Protein AF-P25607-F1 (afdb_monomer)

pLDDT: mean 86.04, std 13.0, range [47.88, 98.25]

GO terms:
  GO:0016020 membrane (C, IDA)
  GO:0000324 fungal-type vacuole (C, HDA)

Sequence (182 aa):
MILLHAIYTLWVIILLPLLNAEKFVPKVTEAPIETSFNLVSFDDSNTSIRLDGWGVVWISFDAGENWETVKEIEERIFRFTVDPFHGQERGFAFICESPKFYITDDRGESWRALTIPSSEEYLDGDCFITTHPRNKELLIANCYSYMIDADVLYDPSEIYLSNDGNPFLKLNLPWKRKKTTI

Secondary structure (DSSP, 8-state):
-HHHHHHHHHHHHHHHHHHH-PPP---------SS--EEEE-TTSS-EEEE-TT--EEEESSTTSS-EE-SS--SPEEEEEE-SSSTTT-EEEEESSTTEEEEESSTTSS-EEEE----S--SSEEEEEEE-SS-TT-EEEEEEE-EEETTEEE---EEEEESSSSSPEE---S-PPPP---

Mean predicted aligned error: 9.64 Å

Organism: Saccharomyces cerevisiae (strain ATCC 204508 / S288c) (NCBI:txid559292)

Solvent-accessible surface area (backbone atoms only — not comparable to full-atom values): 10887 Å² total; per-residue (Å²): 112,69,68,60,52,54,50,53,54,50,52,50,63,64,46,52,54,66,76,68,53,72,78,91,71,84,89,82,82,87,76,93,75,96,56,67,63,51,76,51,60,35,50,100,54,40,29,31,41,37,35,42,69,79,15,51,51,30,39,14,76,59,67,66,74,52,76,45,71,52,78,75,60,84,66,51,38,77,46,76,47,63,32,94,67,47,25,61,26,26,34,40,40,32,35,70,74,41,55,42,33,33,41,21,77,56,60,65,79,51,63,46,81,42,58,51,87,71,86,89,73,69,89,54,35,55,69,47,79,45,72,41,78,87,43,74,47,35,38,38,38,43,31,40,30,67,43,90,48,100,93,46,83,43,70,62,72,48,43,27,42,20,71,68,61,72,66,51,44,76,61,86,70,93,71,80,78,78,86,76,83,130

Structure (mmCIF, N/CA/C/O backbone):
data_AF-P25607-F1
#
_entry.id   AF-P25607-F1
#
loop_
_atom_site.group_PDB
_atom_site.id
_atom_site.type_symbol
_atom_site.label_atom_id
_atom_site.label_alt_id
_atom_site.label_comp_id
_atom_site.label_asym_id
_atom_site.label_entity_id
_atom_site.label_seq_id
_atom_site.pdbx_PDB_ins_code
_atom_site.Cartn_x
_atom_site.Cartn_y
_atom_site.Cartn_z
_atom_site.occupancy
_atom_site.B_iso_or_equiv
_atom_site.auth_seq_id
_atom_site.auth_comp_id
_atom_site.auth_asym_id
_atom_site.auth_atom_id
_atom_site.pdbx_PDB_model_num
ATOM 1 N N . MET A 1 1 ? -20.223 -1.564 57.277 1.00 74.19 1 MET A N 1
ATOM 2 C CA . MET A 1 1 ? -21.187 -2.429 56.553 1.00 74.19 1 MET A CA 1
ATOM 3 C C . MET A 1 1 ? -21.617 -1.832 55.214 1.00 74.19 1 MET A C 1
ATOM 5 O O . MET A 1 1 ? -21.514 -2.545 54.229 1.00 74.19 1 MET A O 1
ATOM 9 N N . ILE A 1 2 ? -22.020 -0.556 55.136 1.00 86.69 2 ILE A N 1
ATOM 10 C CA . ILE A 1 2 ? -22.472 0.095 53.882 1.00 86.69 2 ILE A CA 1
ATOM 11 C C . ILE A 1 2 ? -21.426 0.009 52.751 1.00 86.69 2 ILE A C 1
ATOM 13 O O . ILE A 1 2 ? -21.761 -0.396 51.644 1.00 86.69 2 ILE A O 1
ATOM 17 N N . LEU A 1 3 ? -20.148 0.287 53.044 1.00 86.50 3 LEU A N 1
ATOM 18 C CA . LEU A 1 3 ? -19.065 0.236 52.048 1.00 86.50 3 LEU A CA 1
ATOM 19 C C . LEU A 1 3 ? -18.883 -1.158 51.419 1.00 86.50 3 LEU A C 1
ATOM 21 O O . LEU A 1 3 ? -18.701 -1.271 50.214 1.00 86.50 3 LEU A O 1
ATOM 25 N N . LEU A 1 4 ? -18.977 -2.221 52.223 1.00 89.69 4 LEU A N 1
ATOM 26 C CA . LEU A 1 4 ? -18.841 -3.596 51.738 1.00 89.69 4 LEU A CA 1
ATOM 27 C C . LEU A 1 4 ? -19.995 -3.966 50.791 1.00 89.69 4 LEU A C 1
ATOM 29 O O . LEU A 1 4 ? -19.753 -4.553 49.743 1.00 89.69 4 LEU A O 1
ATOM 33 N N . HIS A 1 5 ? -21.229 -3.561 51.118 1.00 86.69 5 HIS A N 1
ATOM 34 C CA . HIS A 1 5 ? -22.388 -3.776 50.244 1.00 86.69 5 HIS A CA 1
ATOM 35 C C . HIS A 1 5 ? -22.234 -3.026 48.917 1.00 86.69 5 HIS A C 1
ATOM 37 O O . HIS A 1 5 ? -22.475 -3.617 47.872 1.00 86.69 5 HIS A O 1
ATOM 43 N N . ALA A 1 6 ? -21.761 -1.774 48.951 1.00 91.50 6 ALA A N 1
ATOM 44 C CA . ALA A 1 6 ? -21.511 -0.985 47.744 1.00 91.50 6 ALA A CA 1
ATOM 45 C C . ALA A 1 6 ? -20.469 -1.645 46.816 1.00 91.50 6 ALA A C 1
ATOM 47 O O . ALA A 1 6 ? -20.652 -1.689 45.599 1.00 91.50 6 ALA A O 1
ATOM 48 N N . ILE A 1 7 ? -19.403 -2.217 47.389 1.00 93.38 7 ILE A N 1
ATOM 49 C CA . ILE A 1 7 ? -18.379 -2.957 46.636 1.00 93.38 7 ILE A CA 1
ATOM 50 C C . ILE A 1 7 ? -18.972 -4.224 46.005 1.00 93.38 7 ILE A C 1
ATOM 52 O O . ILE A 1 7 ? -18.751 -4.466 44.821 1.00 93.38 7 ILE A O 1
ATOM 56 N N . TYR A 1 8 ? -19.761 -5.010 46.745 1.00 90.56 8 TYR A N 1
ATOM 57 C CA . TYR A 1 8 ? -20.420 -6.198 46.186 1.00 90.56 8 TYR A CA 1
ATOM 58 C C . TYR A 1 8 ? -21.396 -5.851 45.062 1.00 90.56 8 TYR A C 1
ATOM 60 O O . TYR A 1 8 ? -21.391 -6.517 44.029 1.00 90.56 8 TYR A O 1
ATOM 68 N N . THR A 1 9 ? -22.197 -4.795 45.222 1.00 90.31 9 THR A N 1
ATOM 69 C CA . THR A 1 9 ? -23.103 -4.347 44.157 1.00 90.31 9 THR A CA 1
ATOM 70 C C . THR A 1 9 ? -22.335 -3.911 42.914 1.00 90.31 9 THR A C 1
ATOM 72 O O . THR A 1 9 ? -22.741 -4.249 41.807 1.00 90.31 9 THR A O 1
ATOM 75 N N . LEU A 1 10 ? -21.191 -3.237 43.080 1.00 92.50 10 LEU A N 1
ATOM 76 C CA . LEU A 1 10 ? -20.334 -2.839 41.964 1.00 92.50 10 LEU A CA 1
ATOM 77 C C . LEU A 1 10 ? -19.744 -4.061 41.241 1.00 92.50 10 LEU A C 1
ATOM 79 O O . LEU A 1 10 ? -19.787 -4.122 40.016 1.00 92.50 10 LEU A O 1
ATOM 83 N N . TRP A 1 11 ? -19.259 -5.063 41.983 1.00 89.88 11 TRP A N 1
ATOM 84 C CA . TRP A 1 11 ? -18.758 -6.316 41.407 1.00 89.88 11 TRP A CA 1
ATOM 85 C C . TRP A 1 11 ? -19.824 -7.069 40.612 1.00 89.88 11 TRP A C 1
ATOM 87 O O . TRP A 1 11 ? -19.542 -7.547 39.516 1.00 89.88 11 TRP A O 1
ATOM 97 N N . VAL A 1 12 ? -21.052 -7.147 41.130 1.00 89.31 12 VAL A N 1
ATOM 98 C CA . VAL A 1 12 ? -22.172 -7.781 40.421 1.00 89.31 12 VAL A CA 1
ATOM 99 C C . VAL A 1 12 ? -22.491 -7.027 39.128 1.00 89.31 12 VAL A C 1
ATOM 101 O O . VAL A 1 12 ? -22.651 -7.664 38.092 1.00 89.31 12 VAL A O 1
ATOM 104 N N . ILE A 1 13 ? -22.505 -5.689 39.153 1.00 91.50 13 ILE A N 1
ATOM 105 C CA . ILE A 1 13 ? -22.727 -4.859 37.956 1.00 91.50 13 ILE A CA 1
ATOM 106 C C . ILE A 1 13 ? -21.624 -5.067 36.907 1.00 91.50 13 ILE A C 1
ATOM 108 O O . ILE A 1 13 ? -21.931 -5.092 35.722 1.00 91.50 13 ILE A O 1
ATOM 112 N N . ILE A 1 14 ? -20.365 -5.261 37.314 1.00 89.06 14 ILE A N 1
ATOM 113 C CA . ILE A 1 14 ? -19.249 -5.525 36.385 1.00 89.06 14 ILE A CA 1
ATOM 114 C C . ILE A 1 14 ? -19.306 -6.951 35.807 1.00 89.06 14 ILE A C 1
ATOM 116 O O . ILE A 1 14 ? -18.947 -7.160 34.650 1.00 89.06 14 ILE A O 1
ATOM 120 N N . LEU A 1 15 ? -19.768 -7.939 36.581 1.00 86.94 15 LEU A N 1
ATOM 121 C CA . LEU A 1 15 ? -19.830 -9.345 36.153 1.00 86.94 15 LEU A CA 1
ATOM 122 C C . LEU A 1 15 ? -21.096 -9.693 35.352 1.00 86.94 15 LEU A C 1
ATOM 124 O O . LEU A 1 15 ? -21.068 -10.610 34.534 1.00 86.94 15 LEU A O 1
ATOM 128 N N . LEU A 1 16 ? -22.200 -8.971 35.553 1.00 86.31 16 LEU A N 1
ATOM 129 C CA . LEU A 1 16 ? -23.459 -9.165 34.819 1.00 86.31 16 LEU A CA 1
ATOM 130 C C . LEU A 1 16 ? -23.298 -9.089 33.283 1.00 86.31 16 LEU A C 1
ATOM 132 O O . LEU A 1 16 ? -23.843 -9.962 32.603 1.00 86.31 16 LEU A O 1
ATOM 136 N N . PRO A 1 17 ? -22.551 -8.122 32.711 1.00 83.25 17 PRO A N 1
ATOM 137 C CA . PRO A 1 17 ? -22.239 -8.100 31.285 1.00 83.25 17 PRO A CA 1
ATOM 138 C C . PRO A 1 17 ? -21.454 -9.330 30.837 1.00 83.25 17 PRO A C 1
ATOM 140 O O . PRO A 1 17 ? -21.746 -9.869 29.781 1.00 83.25 17 PRO A O 1
ATOM 143 N N . LEU A 1 18 ? -20.502 -9.813 31.643 1.00 81.44 18 LEU A N 1
ATOM 144 C CA . LEU A 1 18 ? -19.677 -10.979 31.298 1.00 81.44 18 LEU A CA 1
ATOM 145 C C . LEU A 1 18 ? -20.493 -12.278 31.245 1.00 81.44 18 LEU A C 1
ATOM 147 O O . LEU A 1 18 ? -20.181 -13.156 30.450 1.00 81.44 18 LEU A O 1
ATOM 151 N N . LEU A 1 19 ? -21.552 -12.387 32.053 1.00 81.19 19 LEU A N 1
ATOM 152 C CA . LEU A 1 19 ? -22.500 -13.508 32.008 1.00 81.19 19 LEU A CA 1
ATOM 153 C C . LEU A 1 19 ? -23.393 -13.492 30.759 1.00 81.19 19 LEU A C 1
ATOM 155 O O . LEU A 1 19 ? -23.812 -14.554 30.310 1.00 81.19 19 LEU A O 1
ATOM 159 N N . ASN A 1 20 ? -23.692 -12.305 30.222 1.00 83.38 20 ASN A N 1
ATOM 160 C CA . ASN A 1 20 ? -24.545 -12.129 29.041 1.00 83.38 20 ASN A CA 1
ATOM 161 C C . ASN A 1 20 ? -23.749 -11.843 27.760 1.00 83.38 20 ASN A C 1
ATOM 163 O O . ASN A 1 20 ? -24.349 -11.633 26.708 1.00 83.38 20 ASN A O 1
ATOM 167 N N . ALA A 1 21 ? -22.419 -11.796 27.835 1.00 82.75 21 ALA A N 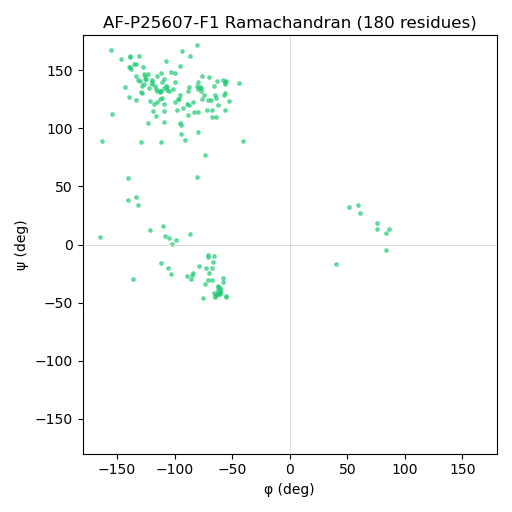1
ATOM 168 C CA . ALA A 1 21 ? -21.583 -11.583 26.671 1.00 82.75 21 ALA A CA 1
ATOM 169 C C . ALA A 1 21 ? -21.702 -12.811 25.769 1.00 82.75 21 ALA A C 1
ATOM 171 O O . ALA A 1 21 ? -21.314 -13.919 26.149 1.00 82.75 21 ALA A O 1
ATOM 172 N N . GLU A 1 22 ? -22.243 -12.617 24.569 1.00 84.81 22 GLU A N 1
ATOM 173 C CA . GLU A 1 22 ? -22.164 -13.646 23.546 1.00 84.81 22 GLU A CA 1
ATOM 174 C C . GLU A 1 22 ? -20.693 -13.965 23.277 1.00 84.81 22 GLU A C 1
ATOM 176 O O . GLU A 1 22 ? -19.820 -13.089 23.273 1.00 84.81 22 GLU A O 1
ATOM 181 N N . LYS A 1 23 ? -20.404 -15.250 23.064 1.00 88.12 23 LYS A N 1
ATOM 182 C CA . LYS A 1 23 ? -19.075 -15.666 22.631 1.00 88.12 23 LYS A CA 1
ATOM 183 C C . LYS A 1 23 ? -18.765 -14.925 21.333 1.00 88.12 23 LYS A C 1
ATOM 185 O O . LYS A 1 23 ? -19.553 -14.996 20.397 1.00 88.12 23 LYS A O 1
ATOM 190 N N . PHE A 1 24 ? -17.612 -14.265 21.262 1.00 87.94 24 PHE A N 1
ATOM 191 C CA . PHE A 1 24 ? -17.161 -13.654 20.018 1.00 87.94 24 PHE A CA 1
ATOM 192 C C . PHE A 1 24 ? -17.091 -14.721 18.915 1.00 87.94 24 PHE A C 1
ATOM 194 O O . PHE A 1 24 ? -16.322 -15.683 19.015 1.00 87.94 24 PHE A O 1
ATOM 201 N N . VAL A 1 25 ? -17.921 -14.556 17.885 1.00 89.88 25 VAL A N 1
ATOM 202 C CA . VAL A 1 25 ? -17.893 -15.342 16.651 1.00 89.88 25 VAL A CA 1
ATOM 203 C C . VAL A 1 25 ? -17.616 -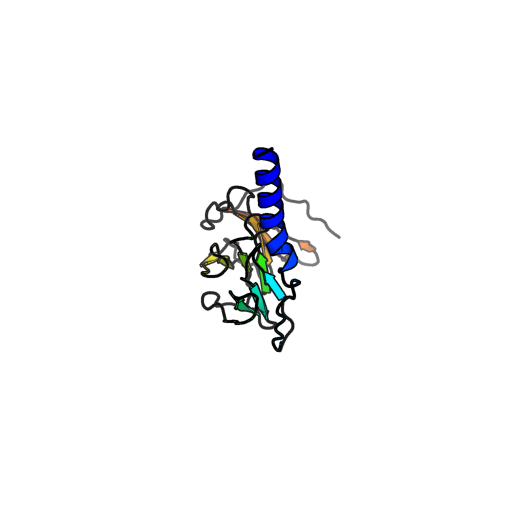14.357 15.518 1.00 89.88 25 VAL A C 1
ATOM 205 O O . VAL A 1 25 ? -18.438 -13.468 15.291 1.00 89.88 25 VAL A O 1
ATOM 208 N N . PRO A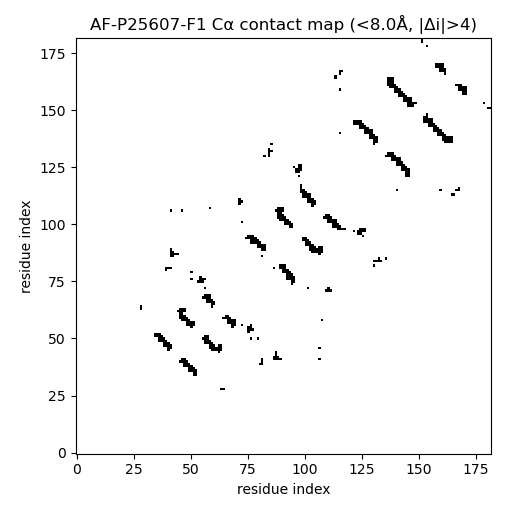 1 26 ? -16.469 -14.456 14.825 1.00 88.19 26 PRO A N 1
ATOM 209 C CA . PRO A 1 26 ? -16.172 -13.545 13.731 1.00 88.19 26 PRO A CA 1
ATOM 210 C C . PRO A 1 26 ? -17.155 -13.775 12.578 1.00 88.19 26 PRO A C 1
ATOM 212 O O . PRO A 1 26 ? -17.427 -14.918 12.202 1.00 88.19 26 PRO A O 1
ATOM 215 N N . LYS A 1 27 ? -17.669 -12.687 11.993 1.00 88.19 27 LYS A N 1
ATOM 216 C CA . LYS A 1 27 ? -18.349 -12.748 10.695 1.00 88.19 27 LYS A CA 1
ATOM 217 C C . LYS A 1 27 ? -17.290 -13.082 9.646 1.00 88.19 27 LYS A C 1
ATOM 219 O O . LYS A 1 27 ? -16.286 -12.385 9.549 1.00 88.19 27 LYS A O 1
ATOM 224 N N . VAL A 1 28 ? -17.514 -14.149 8.889 1.00 88.62 28 VAL A N 1
ATOM 225 C CA . VAL A 1 28 ? -16.646 -14.547 7.778 1.00 88.62 28 VAL A CA 1
ATOM 226 C C . VAL A 1 28 ? -17.415 -14.319 6.489 1.00 88.62 28 VAL A C 1
ATOM 228 O O . VAL A 1 28 ? -18.533 -14.813 6.341 1.00 88.62 28 VAL A O 1
ATOM 231 N N . THR A 1 29 ? -16.809 -13.572 5.575 1.00 84.25 29 THR A N 1
ATOM 232 C CA . THR A 1 29 ? -17.319 -13.362 4.223 1.00 84.25 29 THR A CA 1
ATOM 233 C C . THR A 1 29 ? -16.316 -13.962 3.251 1.00 84.25 29 THR A C 1
ATOM 235 O O . THR A 1 29 ? -15.112 -13.744 3.380 1.00 84.25 29 THR A O 1
ATOM 238 N N . GLU A 1 30 ? -16.809 -14.724 2.281 1.00 82.19 30 GLU A N 1
ATOM 239 C CA . GLU A 1 30 ? -16.001 -15.258 1.190 1.00 82.19 30 GLU A CA 1
ATOM 240 C C . GLU A 1 30 ? -16.300 -14.459 -0.076 1.00 82.19 30 GLU A C 1
ATOM 242 O O . GLU A 1 30 ? -17.462 -14.242 -0.423 1.00 82.19 30 GLU A O 1
ATOM 247 N N . ALA A 1 31 ? -15.252 -14.027 -0.771 1.00 75.88 31 ALA A N 1
ATOM 248 C CA . ALA A 1 31 ? -15.362 -13.351 -2.055 1.00 75.88 31 ALA A CA 1
ATOM 249 C C . ALA A 1 31 ? -14.625 -14.169 -3.125 1.00 75.88 31 ALA A C 1
ATOM 251 O O . ALA A 1 31 ? -13.527 -14.669 -2.857 1.00 75.88 31 ALA A O 1
ATOM 252 N N . PRO A 1 32 ? -15.193 -14.320 -4.334 1.00 75.31 32 PRO A N 1
ATOM 253 C CA . PRO A 1 32 ? -14.510 -15.000 -5.421 1.00 75.31 32 PRO A CA 1
ATOM 254 C C . PRO A 1 32 ? -13.245 -14.232 -5.818 1.00 75.31 32 PRO A C 1
ATOM 256 O O . PRO A 1 32 ? -13.219 -13.001 -5.869 1.00 75.31 32 PRO A O 1
ATOM 259 N N . ILE A 1 33 ? -12.192 -14.987 -6.111 1.00 73.62 33 ILE A N 1
ATOM 260 C CA . ILE A 1 33 ? -10.882 -14.482 -6.511 1.00 73.62 33 ILE A CA 1
ATOM 261 C C . ILE A 1 33 ? -10.567 -15.068 -7.888 1.00 73.62 33 ILE A C 1
ATOM 263 O O . ILE A 1 33 ? -10.563 -16.285 -8.055 1.00 73.62 33 ILE A O 1
ATOM 267 N N . GLU A 1 34 ? -10.302 -14.208 -8.870 1.00 79.44 34 GLU A N 1
ATOM 268 C CA . GLU A 1 34 ? -9.996 -14.636 -10.245 1.00 79.44 34 GLU A CA 1
ATOM 269 C C . GLU A 1 34 ? -8.500 -14.879 -10.480 1.00 79.44 34 GLU A C 1
ATOM 271 O O . GLU A 1 34 ? -8.118 -15.669 -11.341 1.00 79.44 34 GLU A O 1
ATOM 276 N N . THR A 1 35 ? -7.640 -14.199 -9.721 1.00 84.50 35 THR A N 1
ATOM 277 C CA . THR A 1 35 ? -6.180 -14.220 -9.884 1.00 84.50 35 THR A CA 1
ATOM 278 C C . THR A 1 35 ? -5.487 -14.279 -8.527 1.00 84.50 35 THR A C 1
ATOM 280 O O . THR A 1 35 ? -6.090 -13.977 -7.501 1.00 84.50 35 THR A O 1
ATOM 283 N N . SER A 1 36 ? -4.207 -14.661 -8.490 1.00 82.25 36 SER A N 1
ATOM 284 C CA . SER A 1 36 ? -3.402 -14.482 -7.277 1.00 82.25 36 SER A CA 1
ATOM 285 C C . SER A 1 36 ? -3.433 -13.019 -6.844 1.00 82.25 36 SER A C 1
ATOM 287 O O . SER A 1 36 ? -3.335 -12.134 -7.690 1.00 82.25 36 SER A O 1
ATOM 289 N N . PHE A 1 37 ? -3.513 -12.770 -5.544 1.00 86.12 37 PHE A N 1
ATOM 290 C CA . PHE A 1 37 ? -3.551 -11.419 -5.006 1.00 86.12 37 PHE A CA 1
ATOM 291 C C . PHE A 1 37 ? -2.628 -11.290 -3.801 1.00 86.12 37 PHE A C 1
ATOM 293 O O . PHE A 1 37 ? -2.342 -12.266 -3.104 1.00 86.12 37 PHE A O 1
ATOM 300 N N . ASN A 1 38 ? -2.183 -10.065 -3.553 1.00 92.50 38 ASN A N 1
ATOM 301 C CA . ASN A 1 38 ? -1.615 -9.668 -2.275 1.00 92.50 38 ASN A CA 1
ATOM 302 C C . ASN A 1 38 ? -2.698 -8.937 -1.473 1.00 92.50 38 ASN A C 1
ATOM 304 O O . ASN A 1 38 ? -3.479 -8.179 -2.046 1.00 92.50 38 ASN A O 1
ATOM 308 N N . LEU A 1 39 ? -2.767 -9.189 -0.169 1.00 93.69 39 LEU A N 1
ATOM 309 C CA . LEU A 1 39 ? -3.705 -8.542 0.741 1.00 93.69 39 LEU A CA 1
ATOM 310 C C . LEU A 1 39 ? -2.929 -8.003 1.932 1.00 93.69 39 LEU A C 1
ATOM 312 O O . LEU A 1 39 ? -2.168 -8.743 2.558 1.00 93.69 39 LEU A O 1
ATOM 316 N N . VAL A 1 40 ? -3.182 -6.748 2.275 1.00 95.50 40 VAL A N 1
ATOM 317 C CA . VAL A 1 40 ? -2.705 -6.149 3.519 1.00 95.50 40 VAL A CA 1
ATOM 318 C C . VAL A 1 40 ? -3.794 -5.286 4.142 1.00 95.50 40 VAL A C 1
ATOM 320 O O . VAL A 1 40 ? -4.726 -4.859 3.459 1.00 95.50 40 VAL A O 1
ATOM 323 N N . SER A 1 41 ? -3.648 -4.996 5.428 1.00 96.44 41 SER A N 1
ATOM 324 C CA . SER A 1 41 ? -4.536 -4.100 6.165 1.00 96.44 41 SER A CA 1
ATOM 325 C C . SER A 1 41 ? -3.725 -3.014 6.849 1.00 96.44 41 SER A C 1
ATOM 327 O O . SER A 1 41 ? -2.603 -3.278 7.281 1.00 96.44 41 SER A O 1
ATOM 329 N N . PHE A 1 42 ? -4.303 -1.820 6.965 1.00 98.25 42 PHE A N 1
ATOM 330 C CA . PHE A 1 42 ? -3.770 -0.801 7.865 1.00 98.25 42 PHE A CA 1
ATOM 331 C C . PHE A 1 42 ? -4.010 -1.225 9.314 1.00 98.25 42 PHE A C 1
ATOM 333 O O . PHE A 1 42 ? -5.048 -1.825 9.628 1.00 98.25 42 PHE A O 1
ATOM 340 N N . ASP A 1 43 ? -3.061 -0.898 10.184 1.00 97.62 43 ASP A N 1
ATOM 341 C CA . ASP A 1 43 ? -3.078 -1.287 11.591 1.00 97.62 43 ASP A CA 1
ATOM 342 C C . ASP A 1 43 ? -4.367 -0.815 12.279 1.00 97.62 43 ASP A C 1
ATOM 344 O O . ASP A 1 43 ? -4.828 0.308 12.068 1.00 97.62 43 ASP A O 1
ATOM 348 N N . ASP A 1 44 ? -4.944 -1.684 13.114 1.00 96.00 44 ASP A N 1
ATOM 349 C CA . ASP A 1 44 ? -6.135 -1.404 13.927 1.00 96.00 44 ASP A CA 1
ATOM 350 C C . ASP A 1 44 ? -7.334 -0.830 13.142 1.00 96.00 44 ASP A C 1
ATOM 352 O O . ASP A 1 44 ? -8.128 -0.045 13.669 1.00 96.00 44 ASP A O 1
ATOM 356 N N . SER A 1 45 ? -7.489 -1.221 11.873 1.00 96.56 45 SER A N 1
ATOM 357 C CA . SER A 1 45 ? -8.538 -0.704 10.994 1.00 96.56 45 SER A CA 1
ATOM 358 C C . SER A 1 45 ? -9.313 -1.806 10.268 1.00 96.56 45 SER A C 1
ATOM 360 O O . SER A 1 45 ? -8.857 -2.939 10.124 1.00 96.56 45 SER A O 1
ATOM 362 N N . ASN A 1 46 ? -10.487 -1.434 9.754 1.00 96.00 46 ASN A N 1
ATOM 363 C CA . ASN A 1 46 ? -11.239 -2.240 8.792 1.00 96.00 46 ASN A CA 1
ATOM 364 C C . ASN A 1 46 ? -10.798 -1.965 7.346 1.00 96.00 46 ASN A C 1
ATOM 366 O O . ASN A 1 46 ? -11.465 -2.415 6.415 1.00 96.00 46 ASN A O 1
ATOM 370 N N . THR A 1 47 ? -9.715 -1.209 7.149 1.00 97.88 47 THR A N 1
ATOM 371 C CA . THR A 1 47 ? -9.257 -0.829 5.821 1.00 97.88 47 THR A CA 1
ATOM 372 C C . THR A 1 47 ? -8.228 -1.822 5.305 1.00 97.88 47 THR A C 1
ATOM 374 O O . THR A 1 47 ? -7.139 -1.968 5.869 1.00 97.88 47 THR A O 1
ATOM 377 N N . SER A 1 48 ? -8.565 -2.487 4.205 1.00 95.94 48 SER A N 1
ATOM 378 C CA . SER A 1 48 ? -7.712 -3.474 3.550 1.00 95.94 48 SER A CA 1
ATOM 379 C C . SER A 1 48 ? -7.499 -3.123 2.090 1.00 95.94 48 SER A C 1
ATOM 381 O O . SER A 1 48 ? -8.414 -2.684 1.396 1.00 95.94 48 SER A O 1
ATOM 383 N N . ILE A 1 49 ? -6.284 -3.368 1.614 1.00 96.69 49 ILE A N 1
ATOM 384 C CA . ILE A 1 49 ? -5.899 -3.200 0.219 1.00 96.69 49 ILE A CA 1
ATOM 385 C C . ILE A 1 49 ? -5.606 -4.569 -0.374 1.00 96.69 49 ILE A C 1
ATOM 387 O O . ILE A 1 49 ? -4.847 -5.361 0.188 1.00 96.69 49 ILE A O 1
ATOM 391 N N . ARG A 1 50 ? -6.191 -4.821 -1.542 1.00 94.38 50 ARG A N 1
ATOM 392 C CA . ARG A 1 50 ? -5.967 -6.007 -2.356 1.00 94.38 50 ARG A CA 1
ATOM 393 C C . ARG A 1 50 ? -5.324 -5.597 -3.674 1.00 94.38 50 ARG A C 1
ATOM 395 O O . ARG A 1 50 ? -5.906 -4.832 -4.437 1.00 94.38 50 ARG A O 1
ATOM 402 N N . LEU A 1 51 ? -4.159 -6.160 -3.962 1.00 94.50 51 LEU A N 1
ATOM 403 C CA . LEU A 1 51 ? -3.501 -6.055 -5.260 1.00 94.50 51 LEU A CA 1
ATOM 404 C C . LEU A 1 51 ? -3.800 -7.316 -6.067 1.00 94.50 51 LEU A C 1
ATOM 406 O O . LEU A 1 51 ? -3.399 -8.399 -5.644 1.00 94.50 51 LEU A O 1
ATOM 410 N N . ASP A 1 52 ? -4.511 -7.196 -7.187 1.00 92.69 52 ASP A N 1
ATOM 411 C CA . ASP A 1 52 ? -4.811 -8.353 -8.040 1.00 92.69 52 ASP A CA 1
ATOM 412 C C . ASP A 1 52 ? -3.644 -8.735 -8.969 1.00 92.69 52 ASP A C 1
ATOM 414 O O . ASP A 1 52 ? -2.645 -8.022 -9.081 1.00 92.69 52 ASP A O 1
ATOM 418 N N . GLY A 1 53 ? -3.762 -9.876 -9.655 1.00 91.56 53 GLY A N 1
ATOM 419 C CA . GLY A 1 53 ? -2.714 -10.389 -10.543 1.00 91.56 53 GLY A CA 1
ATOM 420 C C . GLY A 1 53 ? -2.434 -9.522 -11.775 1.00 91.56 53 GLY A C 1
ATOM 421 O O . GLY A 1 53 ? -1.443 -9.756 -12.462 1.00 91.56 53 GLY A O 1
ATOM 422 N N . TRP A 1 54 ? -3.272 -8.520 -12.054 1.00 92.31 54 TRP A N 1
ATOM 423 C CA . TRP A 1 54 ? -3.065 -7.532 -13.113 1.00 92.31 54 TRP A CA 1
ATOM 424 C C . TRP A 1 54 ? -2.489 -6.216 -12.582 1.00 92.31 54 TRP A C 1
ATOM 426 O O . TRP A 1 54 ? -2.365 -5.256 -13.345 1.00 92.31 54 TRP A O 1
ATOM 436 N N . GLY A 1 55 ? -2.178 -6.135 -11.288 1.00 93.75 55 GLY A N 1
ATOM 437 C CA . GLY A 1 55 ? -1.652 -4.942 -10.640 1.00 93.75 55 GLY A CA 1
ATOM 438 C C . GLY A 1 55 ? -2.696 -3.853 -10.376 1.00 93.75 55 GLY A C 1
ATOM 439 O O . GLY A 1 55 ? -2.312 -2.698 -10.198 1.00 93.75 55 GLY A O 1
ATOM 440 N N . VAL A 1 56 ? -3.999 -4.172 -10.389 1.00 94.69 56 VAL A N 1
ATOM 441 C CA . VAL A 1 56 ? -5.048 -3.223 -9.969 1.00 94.69 56 VAL A CA 1
ATOM 442 C C . VAL A 1 56 ? -5.121 -3.194 -8.450 1.00 94.69 56 VAL A C 1
ATOM 444 O O . VAL A 1 56 ? -5.175 -4.241 -7.797 1.00 94.69 56 VAL A O 1
ATOM 447 N N . VAL A 1 57 ? -5.181 -1.984 -7.897 1.00 96.06 57 VAL A N 1
ATOM 448 C CA . VAL A 1 57 ? -5.391 -1.760 -6.469 1.00 96.06 57 VAL A CA 1
ATOM 449 C C . VAL A 1 57 ? -6.882 -1.669 -6.177 1.00 96.06 57 VAL A C 1
ATOM 451 O O . VAL A 1 57 ? -7.589 -0.797 -6.685 1.00 96.06 57 VAL A O 1
ATOM 454 N N . TRP A 1 58 ? -7.342 -2.572 -5.322 1.00 95.44 58 TRP A N 1
ATOM 455 C CA . TRP A 1 58 ? -8.676 -2.573 -4.749 1.00 95.44 58 TRP A CA 1
ATOM 456 C C . TRP A 1 58 ? -8.586 -2.210 -3.272 1.00 95.44 58 TRP A C 1
ATOM 458 O O . TRP A 1 58 ? -7.672 -2.664 -2.582 1.00 95.44 58 TRP A O 1
ATOM 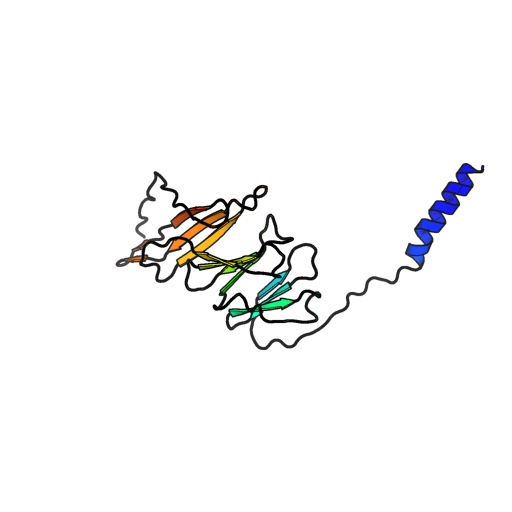468 N N . ILE A 1 59 ? -9.548 -1.446 -2.777 1.00 96.94 59 ILE A N 1
ATOM 469 C CA . ILE A 1 59 ? -9.645 -1.059 -1.374 1.00 96.94 59 ILE A CA 1
ATOM 470 C C . ILE A 1 59 ? -11.016 -1.426 -0.815 1.00 96.94 59 ILE A C 1
ATOM 472 O O . ILE A 1 59 ? -12.026 -1.392 -1.520 1.00 96.94 59 ILE A O 1
ATOM 476 N N . SER A 1 60 ? -11.027 -1.814 0.451 1.00 96.00 60 SER A N 1
ATOM 477 C CA . SER A 1 60 ? -12.219 -2.028 1.260 1.00 96.00 60 SER A CA 1
ATOM 478 C C . SER A 1 60 ? -12.057 -1.247 2.553 1.00 96.00 60 SER A C 1
ATOM 480 O O . SER A 1 60 ? -10.988 -1.301 3.154 1.00 96.00 60 SER A O 1
ATOM 482 N N . PHE A 1 61 ? -13.114 -0.565 2.992 1.00 97.31 61 PHE A N 1
ATOM 483 C CA . PHE A 1 61 ? -13.167 0.163 4.268 1.00 97.31 61 PHE A CA 1
ATOM 484 C C . PHE A 1 61 ? -13.999 -0.573 5.338 1.00 97.31 61 PHE A C 1
ATOM 486 O O . PHE A 1 61 ? -14.251 -0.042 6.422 1.00 97.31 61 PHE A O 1
ATOM 493 N N . ASP A 1 62 ? -14.451 -1.792 5.038 1.00 95.38 62 ASP A N 1
ATOM 494 C CA . ASP A 1 62 ? -15.386 -2.585 5.841 1.00 95.38 62 ASP A CA 1
ATOM 495 C C . ASP A 1 62 ? -14.927 -4.042 6.022 1.00 95.38 62 ASP A C 1
ATOM 497 O O . ASP A 1 62 ? -15.721 -4.981 6.004 1.00 95.38 62 ASP A O 1
ATOM 501 N N . ALA A 1 63 ? -13.623 -4.220 6.245 1.00 92.75 63 ALA A N 1
ATOM 502 C CA . ALA A 1 63 ? -12.972 -5.499 6.524 1.00 92.75 63 ALA A CA 1
ATOM 503 C C . ALA A 1 63 ? -13.146 -6.536 5.399 1.00 92.75 63 ALA A C 1
ATOM 505 O O . ALA A 1 63 ? -13.224 -7.742 5.643 1.00 92.75 63 ALA A O 1
ATOM 506 N N . GLY A 1 64 ? -13.175 -6.060 4.153 1.00 92.06 64 GLY A N 1
ATOM 507 C CA . GLY A 1 64 ? -13.224 -6.882 2.950 1.00 92.06 64 GLY A CA 1
ATOM 508 C C . GLY A 1 64 ? -14.627 -7.290 2.506 1.00 92.06 64 GLY A C 1
ATOM 509 O O . GLY A 1 64 ? -14.733 -8.180 1.659 1.00 92.06 64 GLY A O 1
ATOM 510 N N . GLU A 1 65 ? -15.689 -6.685 3.048 1.00 91.25 65 GLU A N 1
ATOM 511 C CA . GLU A 1 65 ? -17.068 -6.975 2.636 1.00 91.25 65 GLU A CA 1
ATOM 512 C C . GLU A 1 65 ? -17.400 -6.330 1.284 1.00 91.25 65 GLU A C 1
ATOM 514 O O . GLU A 1 65 ? -17.910 -7.011 0.392 1.00 91.25 65 GLU A O 1
ATOM 519 N N . ASN A 1 66 ? -17.044 -5.058 1.098 1.00 92.88 66 ASN A N 1
ATOM 520 C CA . ASN A 1 66 ? -17.183 -4.334 -0.161 1.00 92.88 66 ASN A CA 1
ATOM 521 C C . ASN A 1 66 ? -15.819 -3.856 -0.667 1.00 92.88 66 ASN A C 1
ATOM 523 O O . ASN A 1 66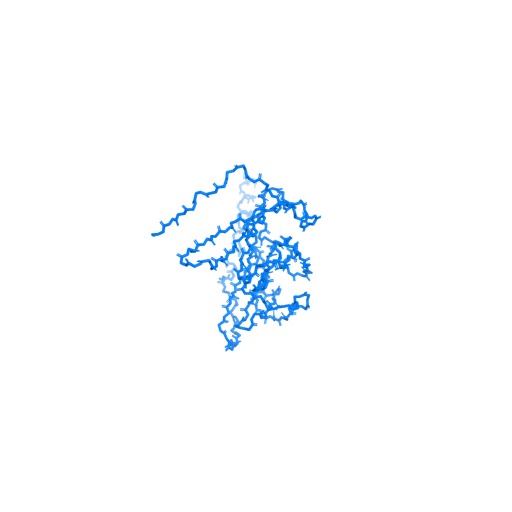 ? -14.984 -3.387 0.103 1.00 92.88 66 ASN A O 1
ATOM 527 N N . TRP A 1 67 ? -15.609 -3.962 -1.980 1.00 93.56 67 TRP A N 1
ATOM 528 C CA . TRP A 1 67 ? -14.358 -3.603 -2.647 1.00 93.56 67 TRP A CA 1
ATOM 529 C C . TRP A 1 67 ? -14.608 -2.627 -3.788 1.00 93.56 67 TRP A C 1
ATOM 531 O O . TRP A 1 67 ? -15.515 -2.830 -4.597 1.00 93.56 67 TRP A O 1
ATOM 541 N N . GLU A 1 68 ? -13.741 -1.631 -3.912 1.00 95.50 68 GLU A N 1
ATOM 542 C CA . GLU A 1 68 ? -13.714 -0.710 -5.045 1.00 95.50 68 GLU A CA 1
ATOM 543 C C . GLU A 1 68 ? -12.293 -0.508 -5.568 1.00 95.50 68 GLU A C 1
ATOM 545 O O . GLU A 1 68 ? -11.314 -0.724 -4.858 1.00 95.50 68 GLU A O 1
ATOM 550 N N . THR A 1 69 ? -12.165 -0.126 -6.836 1.00 95.94 69 THR A N 1
ATOM 551 C CA . THR A 1 69 ? -10.869 0.215 -7.432 1.00 95.94 69 THR A CA 1
ATOM 552 C C . THR A 1 69 ? -10.437 1.609 -6.990 1.00 95.94 69 THR A C 1
ATOM 554 O O . THR A 1 69 ? -11.230 2.548 -7.103 1.00 95.94 69 THR A O 1
ATOM 557 N N . VAL A 1 70 ? -9.176 1.765 -6.592 1.00 97.44 70 VAL A N 1
ATOM 558 C CA . VAL A 1 70 ? -8.578 3.078 -6.303 1.00 97.44 70 VAL A CA 1
ATOM 559 C C . VAL A 1 70 ? -8.364 3.824 -7.621 1.00 97.44 70 VAL A C 1
ATOM 561 O O . VAL A 1 70 ? -7.611 3.361 -8.474 1.00 97.44 70 VAL A O 1
ATOM 564 N N . LYS A 1 71 ? -9.048 4.956 -7.823 1.00 96.12 71 LYS A N 1
ATOM 565 C CA . LYS A 1 71 ? -9.092 5.653 -9.126 1.00 96.12 71 LYS A CA 1
ATOM 566 C C . LYS A 1 71 ? -7.895 6.570 -9.354 1.00 96.12 71 LYS A C 1
ATOM 568 O O . LYS A 1 71 ? -7.567 6.868 -10.495 1.00 96.12 71 LYS A O 1
ATOM 573 N N . GLU A 1 72 ? -7.279 7.023 -8.273 1.00 97.25 72 GLU A N 1
ATOM 574 C CA . GLU A 1 72 ? -6.122 7.914 -8.247 1.00 97.25 72 GLU A CA 1
ATOM 575 C C . GLU A 1 72 ? -4.829 7.206 -8.676 1.00 97.25 72 GLU A C 1
ATOM 577 O O . GLU A 1 72 ? -3.860 7.866 -9.047 1.00 97.25 72 GLU A O 1
ATOM 582 N N . ILE A 1 73 ? -4.804 5.870 -8.613 1.00 96.56 73 ILE A N 1
ATOM 583 C CA . ILE A 1 73 ? -3.685 5.045 -9.066 1.00 96.56 73 ILE A CA 1
ATOM 584 C C . ILE A 1 73 ? -3.966 4.615 -10.508 1.00 96.56 73 ILE A C 1
ATOM 586 O O . ILE A 1 73 ? -4.767 3.718 -10.762 1.00 96.56 73 ILE A O 1
ATOM 590 N N . GLU A 1 74 ? -3.303 5.275 -11.456 1.00 92.06 74 GLU A N 1
ATOM 591 C CA . GLU A 1 74 ? -3.528 5.059 -12.891 1.00 92.06 74 GLU A CA 1
ATOM 592 C C . GLU A 1 74 ? -2.695 3.894 -13.459 1.00 92.06 74 GLU A C 1
ATOM 594 O O . GLU A 1 74 ? -3.109 3.224 -14.409 1.00 92.06 74 GLU A O 1
ATOM 599 N N . GLU A 1 75 ? -1.520 3.629 -12.883 1.00 94.25 75 GLU A N 1
ATOM 600 C CA . GLU A 1 75 ? -0.606 2.575 -13.324 1.00 94.25 75 GLU A CA 1
ATOM 601 C C . GLU A 1 75 ? -0.791 1.247 -12.583 1.00 94.25 75 GLU A C 1
ATOM 603 O O . GLU A 1 75 ? -1.418 1.146 -11.529 1.00 94.25 75 GLU A O 1
ATOM 608 N N . ARG A 1 76 ? -0.177 0.193 -13.132 1.00 93.75 76 ARG A N 1
ATOM 609 C CA . ARG A 1 76 ? -0.140 -1.123 -12.494 1.00 93.75 76 ARG A CA 1
ATOM 610 C C . ARG A 1 76 ? 0.865 -1.133 -11.352 1.00 93.75 76 ARG A C 1
ATOM 612 O O . ARG A 1 76 ? 2.046 -0.843 -11.542 1.00 93.75 76 ARG A O 1
ATOM 619 N N . ILE A 1 77 ? 0.383 -1.515 -10.178 1.00 94.62 77 ILE A N 1
ATOM 620 C CA . ILE A 1 77 ? 1.194 -1.668 -8.977 1.00 94.62 77 ILE A CA 1
ATOM 621 C C . ILE A 1 77 ? 1.776 -3.080 -8.946 1.00 94.62 77 ILE A C 1
ATOM 623 O O . ILE A 1 77 ? 1.074 -4.056 -9.196 1.00 94.62 77 ILE A O 1
ATOM 627 N N . PHE A 1 78 ? 3.061 -3.200 -8.622 1.00 92.00 78 PHE A N 1
ATOM 628 C CA . PHE A 1 78 ? 3.710 -4.502 -8.415 1.00 92.00 78 PHE A CA 1
ATOM 629 C C . PHE A 1 78 ? 3.910 -4.823 -6.935 1.00 92.00 78 PHE A C 1
ATOM 631 O O . PHE A 1 78 ? 4.004 -5.990 -6.554 1.00 92.00 78 PHE A O 1
ATOM 638 N N . ARG A 1 79 ? 3.990 -3.789 -6.091 1.00 91.81 79 ARG A N 1
ATOM 639 C CA . ARG A 1 79 ? 4.189 -3.919 -4.651 1.00 91.81 79 ARG A CA 1
ATOM 640 C C . ARG A 1 79 ? 3.394 -2.859 -3.914 1.00 91.81 79 ARG A C 1
ATOM 642 O O . ARG A 1 79 ? 3.451 -1.680 -4.249 1.00 91.81 79 ARG A O 1
ATOM 649 N N . PHE A 1 80 ? 2.733 -3.291 -2.851 1.00 94.25 80 PHE A N 1
ATOM 650 C CA . PHE A 1 80 ? 2.141 -2.411 -1.864 1.00 94.25 80 PHE A CA 1
ATOM 651 C C . PHE A 1 80 ? 2.757 -2.676 -0.484 1.00 94.25 80 PHE A C 1
ATOM 653 O O . PHE A 1 80 ? 3.027 -3.828 -0.143 1.00 94.25 80 PHE A O 1
ATOM 660 N N . THR A 1 81 ? 2.974 -1.618 0.296 1.00 94.69 81 THR A N 1
ATOM 661 C CA . THR A 1 81 ? 3.570 -1.691 1.635 1.00 94.69 81 THR A CA 1
ATOM 662 C C . THR A 1 81 ? 2.853 -0.734 2.584 1.00 94.69 81 THR A C 1
ATOM 664 O O . THR A 1 81 ? 2.777 0.461 2.308 1.00 94.69 81 THR A O 1
ATOM 667 N N . VAL A 1 82 ? 2.382 -1.237 3.727 1.00 97.12 82 VAL A N 1
ATOM 668 C CA . VAL A 1 82 ? 1.944 -0.405 4.863 1.00 97.12 82 VAL A CA 1
ATOM 669 C C . VAL A 1 82 ? 3.180 0.089 5.614 1.00 97.12 82 VAL A C 1
ATOM 671 O O . VAL A 1 82 ? 4.121 -0.679 5.822 1.00 97.12 82 VAL A O 1
ATOM 674 N N . ASP A 1 83 ? 3.211 1.370 5.986 1.00 96.56 83 ASP A N 1
ATOM 675 C CA . ASP A 1 83 ? 4.345 1.948 6.711 1.00 96.56 83 ASP A CA 1
ATOM 676 C C . ASP A 1 83 ? 4.508 1.257 8.079 1.00 96.56 83 ASP A C 1
ATOM 678 O O . ASP A 1 83 ? 3.610 1.351 8.908 1.00 96.56 83 ASP A O 1
ATOM 682 N N . PRO A 1 84 ? 5.645 0.610 8.382 1.00 95.62 84 PRO A N 1
ATOM 683 C CA . PRO A 1 84 ? 5.819 -0.106 9.647 1.00 95.62 84 PRO A CA 1
ATOM 684 C C . PRO A 1 84 ? 5.854 0.804 10.888 1.00 95.62 84 PRO A C 1
ATOM 686 O O . PRO A 1 84 ? 5.756 0.306 12.008 1.00 95.62 84 PRO A O 1
ATOM 689 N N . PHE A 1 85 ? 6.042 2.116 10.723 1.00 96.75 85 PHE A N 1
ATOM 690 C CA . PHE A 1 85 ? 6.057 3.086 11.820 1.00 96.75 85 PHE A CA 1
ATOM 691 C C . PHE A 1 85 ? 4.796 3.951 11.896 1.00 96.75 85 PHE A C 1
ATOM 693 O O . PHE A 1 85 ? 4.524 4.520 12.952 1.00 96.75 85 PHE A O 1
ATOM 700 N N . HIS A 1 86 ? 4.043 4.050 10.799 1.00 96.81 86 HIS A N 1
ATOM 701 C CA . HIS A 1 86 ? 2.825 4.865 10.683 1.00 96.81 86 HIS A CA 1
ATOM 702 C C . HIS A 1 86 ? 1.670 4.060 10.063 1.00 96.81 86 HIS A C 1
ATOM 704 O O . HIS A 1 86 ? 0.852 4.598 9.317 1.00 96.81 86 HIS A O 1
ATOM 710 N N . GLY A 1 87 ? 1.614 2.758 10.360 1.00 97.06 87 GLY A N 1
ATOM 711 C CA . GLY A 1 87 ? 0.785 1.775 9.654 1.00 97.06 87 GLY A CA 1
ATOM 712 C C . GLY A 1 87 ? -0.714 1.893 9.886 1.00 97.06 87 GLY A C 1
ATOM 713 O O . GLY A 1 87 ? -1.495 1.281 9.164 1.00 97.06 87 GLY A O 1
ATOM 714 N N . GLN A 1 88 ? -1.127 2.737 10.830 1.00 97.38 88 GLN A N 1
ATOM 715 C CA . GLN A 1 88 ? -2.526 3.111 11.009 1.00 97.38 88 GLN A CA 1
ATOM 716 C C . GLN A 1 88 ? -3.051 3.992 9.880 1.00 97.38 88 GLN A C 1
ATOM 718 O O . GLN A 1 88 ? -4.256 4.024 9.698 1.00 97.38 88 GLN A O 1
ATOM 723 N N . GLU A 1 89 ? -2.196 4.727 9.158 1.00 96.94 89 GLU A N 1
ATOM 724 C CA . GLU A 1 89 ? -2.638 5.724 8.168 1.00 96.94 89 GLU A CA 1
ATOM 725 C C . GLU A 1 89 ? -1.865 5.684 6.853 1.00 96.94 89 GLU A C 1
ATOM 727 O O . GLU A 1 89 ? -2.414 6.025 5.806 1.00 96.94 89 GLU A O 1
ATOM 732 N N . ARG A 1 90 ? -0.597 5.272 6.879 1.00 97.19 90 ARG A N 1
ATOM 733 C CA . ARG A 1 90 ? 0.303 5.463 5.749 1.00 97.19 90 ARG A CA 1
ATOM 734 C C . ARG A 1 90 ? 0.618 4.183 4.997 1.00 97.19 90 ARG A C 1
ATOM 736 O O . ARG A 1 90 ? 0.941 3.152 5.584 1.00 97.19 90 ARG A O 1
ATOM 743 N N . GLY A 1 91 ? 0.589 4.286 3.673 1.00 96.75 91 GLY A N 1
ATOM 744 C CA . GLY A 1 91 ? 0.930 3.201 2.763 1.00 96.75 91 GLY A CA 1
ATOM 745 C C . GLY A 1 91 ? 1.587 3.700 1.482 1.00 96.75 91 GLY A C 1
ATOM 746 O O . GLY A 1 91 ? 1.446 4.863 1.103 1.00 96.75 91 GLY A O 1
ATOM 747 N N . PHE A 1 92 ? 2.298 2.797 0.816 1.00 95.81 92 PHE A N 1
ATOM 748 C CA . PHE A 1 92 ? 3.061 3.051 -0.401 1.00 95.81 92 PHE A CA 1
ATOM 749 C C . PHE A 1 92 ? 2.698 2.034 -1.478 1.00 95.81 92 PHE A C 1
ATOM 751 O O . PHE A 1 92 ? 2.741 0.831 -1.220 1.00 95.81 92 PHE A O 1
ATOM 758 N N . ALA A 1 93 ? 2.395 2.502 -2.687 1.00 95.75 93 ALA A N 1
ATOM 759 C CA . ALA A 1 93 ? 2.146 1.653 -3.850 1.00 95.75 93 ALA A CA 1
ATOM 760 C C . ALA A 1 93 ? 3.192 1.929 -4.938 1.00 95.75 93 ALA A C 1
ATOM 762 O O . ALA A 1 93 ? 3.326 3.057 -5.410 1.00 95.75 93 ALA A O 1
ATOM 763 N N . PHE A 1 94 ? 3.937 0.902 -5.334 1.00 93.12 94 PHE A N 1
ATOM 764 C CA . PHE A 1 94 ? 5.057 1.005 -6.267 1.00 93.12 94 PHE A CA 1
ATOM 765 C C . PHE A 1 94 ? 4.690 0.427 -7.636 1.00 93.12 94 PHE A C 1
ATOM 767 O O . PHE A 1 94 ? 4.110 -0.660 -7.714 1.00 93.12 94 PHE A O 1
ATOM 774 N N . ILE A 1 95 ? 5.054 1.135 -8.708 1.00 91.06 95 ILE A N 1
ATOM 775 C CA . ILE A 1 95 ? 4.874 0.693 -10.102 1.00 91.06 95 ILE A CA 1
ATOM 776 C C . ILE A 1 95 ? 6.154 0.026 -10.615 1.00 91.06 95 ILE A C 1
ATOM 778 O O . ILE A 1 95 ? 7.235 0.330 -10.115 1.00 91.06 95 ILE A O 1
ATOM 782 N N . CYS A 1 96 ? 6.054 -0.881 -11.595 1.00 83.12 96 CYS A N 1
ATOM 783 C CA . CYS A 1 96 ? 7.247 -1.533 -12.163 1.00 83.12 96 CYS A CA 1
ATOM 784 C C . CYS A 1 96 ? 8.211 -0.513 -12.788 1.00 83.12 96 CYS A C 1
ATOM 786 O O . CYS A 1 96 ? 9.424 -0.648 -12.677 1.00 83.12 96 CYS A O 1
ATOM 788 N N . GLU A 1 97 ? 7.660 0.523 -13.423 1.00 77.69 97 GLU A N 1
ATOM 789 C CA . GLU A 1 97 ? 8.395 1.620 -14.059 1.00 77.69 97 GLU A CA 1
ATOM 790 C C . GLU A 1 97 ? 8.839 2.664 -13.011 1.00 77.69 97 GLU A C 1
ATOM 792 O O . GLU A 1 97 ? 8.472 3.839 -13.061 1.00 77.69 97 GLU A O 1
ATOM 797 N N . SER A 1 98 ? 9.608 2.217 -12.011 1.00 74.19 98 SER A N 1
ATOM 798 C CA . SER A 1 98 ? 10.335 3.079 -11.066 1.00 74.19 98 SER A CA 1
ATOM 799 C C . SER A 1 98 ? 11.025 4.228 -11.824 1.00 74.19 98 SER A C 1
ATOM 801 O O . SER A 1 98 ? 11.557 3.991 -12.911 1.00 74.19 98 SER A O 1
ATOM 803 N N . PRO A 1 99 ? 11.021 5.480 -11.321 1.00 83.44 99 PRO A N 1
ATOM 804 C CA . PRO A 1 99 ? 11.000 5.860 -9.902 1.00 83.44 99 PRO A CA 1
ATOM 805 C C . PRO A 1 99 ? 9.702 6.504 -9.386 1.00 83.44 99 PRO A C 1
ATOM 807 O O . PRO A 1 99 ? 9.713 7.144 -8.326 1.00 83.44 99 PRO A O 1
ATOM 810 N N . LYS A 1 100 ? 8.592 6.391 -10.126 1.00 89.69 100 LYS A N 1
ATOM 811 C CA . LYS A 1 100 ? 7.281 6.870 -9.662 1.00 89.69 100 LYS A CA 1
ATOM 812 C C . LYS A 1 100 ? 6.693 5.895 -8.635 1.00 89.69 100 LYS A C 1
ATOM 814 O O . LYS A 1 100 ? 6.871 4.685 -8.727 1.00 89.69 100 LYS A O 1
ATOM 819 N N . PHE A 1 101 ? 5.981 6.420 -7.649 1.00 93.19 101 PHE A N 1
ATOM 820 C CA . PHE A 1 101 ? 5.197 5.637 -6.695 1.00 93.19 101 PHE A CA 1
ATOM 821 C C . PHE A 1 101 ? 4.064 6.494 -6.123 1.00 93.19 101 PHE A C 1
ATOM 823 O O . PHE A 1 101 ? 4.042 7.714 -6.291 1.00 93.19 101 PHE A O 1
ATOM 830 N N . TYR A 1 102 ? 3.119 5.858 -5.443 1.00 95.94 102 TYR A N 1
ATOM 831 C CA . TYR A 1 102 ? 2.008 6.521 -4.776 1.00 95.94 102 TYR A CA 1
ATOM 832 C C . TYR A 1 102 ? 2.132 6.399 -3.266 1.00 95.94 102 TYR A C 1
ATOM 834 O O . TYR A 1 102 ? 2.610 5.389 -2.746 1.00 95.94 102 TYR A O 1
ATOM 842 N N . ILE A 1 103 ? 1.661 7.424 -2.568 1.00 96.25 103 ILE A N 1
ATOM 843 C CA . ILE A 1 103 ? 1.570 7.456 -1.113 1.00 96.25 103 ILE A CA 1
ATOM 844 C C . ILE A 1 103 ? 0.166 7.887 -0.694 1.00 96.25 103 ILE A C 1
ATOM 846 O O . ILE A 1 103 ? -0.421 8.799 -1.284 1.00 96.25 103 ILE A O 1
ATOM 850 N N . THR A 1 104 ? -0.335 7.241 0.351 1.00 97.69 104 THR A N 1
ATOM 851 C CA . THR A 1 104 ? -1.503 7.671 1.122 1.00 97.69 104 THR A CA 1
ATOM 852 C C . THR A 1 104 ? -1.071 7.999 2.549 1.00 97.69 104 THR A C 1
ATOM 854 O O . THR A 1 104 ? -0.156 7.370 3.082 1.00 97.69 104 THR A O 1
ATOM 857 N N . ASP A 1 105 ? -1.713 8.999 3.145 1.00 96.88 105 ASP A N 1
ATOM 858 C CA . ASP A 1 105 ? -1.560 9.400 4.550 1.00 96.88 105 ASP A CA 1
ATOM 859 C C . ASP A 1 105 ? -2.903 9.335 5.306 1.00 96.88 105 ASP A C 1
ATOM 861 O O . ASP A 1 105 ? -3.023 9.877 6.400 1.00 96.88 105 ASP A O 1
ATOM 865 N N . ASP A 1 106 ? -3.921 8.715 4.705 1.00 97.56 106 ASP A N 1
ATOM 866 C CA . ASP A 1 106 ? -5.306 8.672 5.181 1.00 97.56 106 ASP A CA 1
ATOM 867 C C . ASP A 1 106 ? -5.942 7.291 4.952 1.00 97.56 106 ASP A C 1
ATOM 869 O O . ASP A 1 106 ? -7.117 7.163 4.620 1.00 97.56 106 ASP A O 1
ATOM 873 N N . ARG A 1 107 ? -5.156 6.225 5.147 1.00 97.19 107 ARG A N 1
ATOM 874 C CA . ARG A 1 107 ? -5.587 4.818 5.018 1.00 97.19 107 ARG A CA 1
ATOM 875 C C . ARG A 1 107 ? -6.088 4.451 3.627 1.00 97.19 107 ARG A C 1
ATOM 877 O O . ARG A 1 107 ? -6.882 3.534 3.475 1.00 97.19 107 ARG A O 1
ATOM 884 N N . GLY A 1 108 ? -5.614 5.137 2.601 1.00 97.69 108 GLY A N 1
ATOM 885 C CA . GLY A 1 108 ? -6.001 4.891 1.220 1.00 97.69 108 GLY A CA 1
ATOM 886 C C . GLY A 1 108 ? -7.293 5.581 0.790 1.00 97.69 108 GLY A C 1
ATOM 887 O O . GL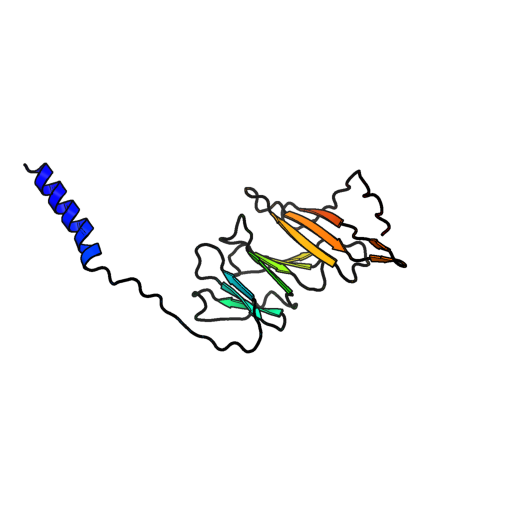Y A 1 108 ? -7.748 5.289 -0.314 1.00 97.69 108 GLY A O 1
ATOM 888 N N . GLU A 1 109 ? -7.855 6.488 1.601 1.00 97.62 109 GLU A N 1
ATOM 889 C CA . GLU A 1 109 ? -8.951 7.374 1.177 1.00 97.62 109 GLU A CA 1
ATOM 890 C C . GLU A 1 109 ? -8.507 8.302 0.034 1.00 97.62 109 GLU A C 1
ATOM 892 O O . GLU A 1 109 ? -9.284 8.564 -0.883 1.00 97.62 109 GLU A O 1
ATOM 897 N N . SER A 1 110 ? -7.250 8.759 0.043 1.00 98.00 110 SER A N 1
ATOM 898 C CA . SER A 1 110 ? -6.644 9.512 -1.051 1.00 98.00 110 SER A CA 1
ATOM 899 C C . SER A 1 110 ? -5.193 9.107 -1.313 1.00 98.00 110 SER A C 1
ATOM 901 O O . SER A 1 110 ? -4.455 8.646 -0.435 1.00 98.00 110 SER A O 1
ATOM 903 N N . TRP A 1 111 ? -4.772 9.287 -2.567 1.00 97.81 111 TRP A N 1
ATOM 904 C CA . TRP A 1 111 ? -3.434 8.937 -3.035 1.00 97.81 111 TRP A CA 1
ATOM 905 C C . TRP A 1 111 ? -2.829 10.080 -3.827 1.00 97.81 111 TRP A C 1
ATOM 907 O O . TRP A 1 111 ? -3.497 10.732 -4.629 1.00 97.81 111 TRP A O 1
ATOM 917 N N . ARG A 1 112 ? -1.528 10.294 -3.639 1.00 95.88 112 ARG A N 1
ATOM 918 C CA . ARG A 1 112 ? -0.743 11.225 -4.453 1.00 95.88 112 ARG A CA 1
ATOM 919 C C . ARG A 1 112 ? 0.469 10.525 -5.040 1.00 95.88 112 ARG A C 1
ATOM 921 O O . ARG A 1 112 ? 1.106 9.713 -4.371 1.00 95.88 112 ARG A O 1
ATOM 928 N N . ALA A 1 113 ? 0.793 10.875 -6.277 1.00 94.81 113 ALA A N 1
ATOM 929 C CA . ALA A 1 113 ? 2.001 10.414 -6.937 1.00 94.81 113 ALA A CA 1
ATOM 930 C C . ALA A 1 113 ? 3.223 11.219 -6.478 1.00 94.81 113 ALA A C 1
ATOM 932 O O . ALA A 1 113 ? 3.164 12.444 -6.363 1.00 94.81 113 ALA A O 1
ATOM 933 N N . LEU A 1 114 ? 4.339 10.526 -6.285 1.00 93.19 114 LEU A N 1
ATOM 934 C CA . LEU A 1 114 ? 5.667 11.087 -6.085 1.00 93.19 114 LEU A CA 1
ATOM 935 C C . LEU A 1 114 ? 6.638 10.436 -7.072 1.00 93.19 114 LEU A C 1
ATOM 937 O O . LEU A 1 114 ? 6.449 9.291 -7.483 1.00 93.19 114 LEU A O 1
ATOM 941 N N . THR A 1 115 ? 7.698 11.159 -7.423 1.00 91.31 115 THR A N 1
ATOM 942 C CA . THR A 1 115 ? 8.732 10.677 -8.345 1.00 91.31 115 THR A CA 1
ATOM 943 C C . THR A 1 115 ? 10.100 10.984 -7.759 1.00 91.31 115 THR A C 1
ATOM 945 O O . THR A 1 115 ? 10.400 12.140 -7.450 1.00 91.31 115 THR A O 1
ATOM 948 N N . ILE A 1 116 ? 10.946 9.964 -7.608 1.00 89.38 116 ILE A N 1
ATOM 949 C CA . ILE A 1 116 ? 12.353 10.173 -7.240 1.00 89.38 116 ILE A CA 1
ATOM 950 C C . ILE A 1 116 ? 13.120 10.565 -8.514 1.00 89.38 116 ILE A C 1
ATOM 952 O O . ILE A 1 116 ? 12.896 9.962 -9.559 1.00 89.38 116 ILE A O 1
ATOM 956 N N . PRO A 1 117 ? 14.010 11.572 -8.487 1.00 85.31 117 PRO A N 1
ATOM 957 C CA . PRO A 1 117 ? 14.850 11.885 -9.634 1.00 85.31 117 PRO A CA 1
ATOM 958 C C . PRO A 1 117 ? 15.666 10.660 -10.063 1.00 85.31 117 PRO A C 1
ATOM 960 O O . PRO A 1 117 ? 16.335 10.051 -9.233 1.00 85.31 117 PRO A O 1
ATOM 963 N N . SER A 1 118 ? 15.646 10.325 -11.351 1.00 73.88 118 SER A N 1
ATOM 964 C CA . SER A 1 118 ? 16.487 9.275 -11.935 1.00 73.88 118 SER A CA 1
ATOM 965 C C . SER A 1 118 ? 17.547 9.871 -12.857 1.00 73.88 118 SER A C 1
ATOM 967 O O . SER A 1 118 ? 17.256 10.763 -13.655 1.00 73.88 118 SER A O 1
ATOM 969 N N . SER A 1 119 ? 18.767 9.339 -12.815 1.00 65.81 119 SER A N 1
ATOM 970 C CA . SER A 1 119 ? 19.786 9.541 -13.850 1.00 65.81 119 SER A CA 1
ATOM 971 C C . SER A 1 1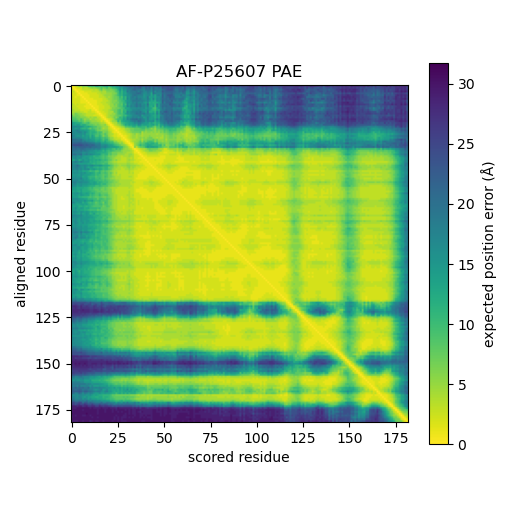19 ? 19.436 8.741 -15.117 1.00 65.81 119 SER A C 1
ATOM 973 O O . SER A 1 119 ? 19.988 7.680 -15.335 1.00 65.81 119 SER A O 1
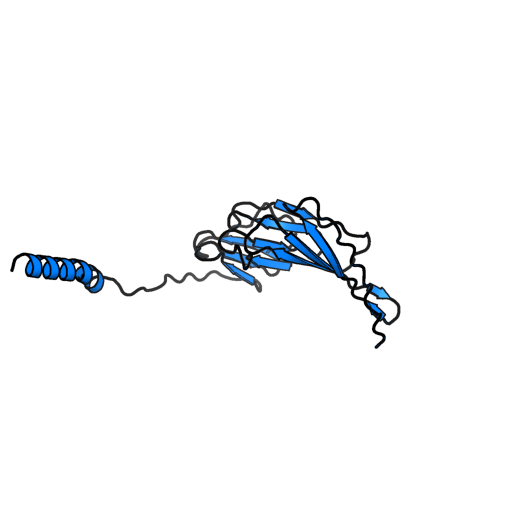ATOM 975 N N . GLU A 1 120 ? 18.479 9.248 -15.901 1.00 60.81 120 GLU A N 1
ATOM 976 C CA . GLU A 1 120 ? 18.082 8.956 -17.305 1.00 60.81 120 GLU A CA 1
ATOM 977 C C . GLU A 1 120 ? 18.039 7.512 -17.884 1.00 60.81 120 GLU A C 1
ATOM 979 O O . GLU A 1 120 ? 17.344 7.326 -18.876 1.00 60.81 120 GLU A O 1
ATOM 984 N N . GLU A 1 121 ? 18.647 6.470 -17.309 1.00 55.53 121 GLU A N 1
ATOM 985 C CA . GLU A 1 121 ? 18.678 5.118 -17.898 1.00 55.53 121 GLU A CA 1
ATOM 986 C C . GLU A 1 121 ? 18.504 4.014 -16.835 1.00 55.53 121 GLU A C 1
ATOM 988 O O . GLU A 1 121 ? 19.335 3.127 -16.654 1.00 55.53 121 GLU A O 1
ATOM 993 N N . TYR A 1 122 ? 17.397 4.072 -16.091 1.00 56.69 122 TYR A N 1
ATOM 994 C CA . TYR A 1 122 ? 16.936 2.960 -15.253 1.00 56.69 122 TYR A CA 1
ATOM 995 C C . TYR A 1 122 ? 15.994 2.092 -16.085 1.00 56.69 122 TYR A C 1
ATOM 997 O O . TYR A 1 122 ? 14.797 2.354 -16.128 1.00 56.69 122 TYR A O 1
ATOM 1005 N N . LEU A 1 123 ? 16.517 1.084 -16.787 1.00 50.34 123 LEU A N 1
ATOM 1006 C CA . LEU A 1 123 ? 15.649 0.155 -17.525 1.00 50.34 123 LEU A CA 1
ATOM 1007 C C . LEU A 1 123 ? 15.005 -0.906 -16.621 1.00 50.34 123 LEU A C 1
ATOM 1009 O O . LEU A 1 123 ? 14.007 -1.499 -17.016 1.00 50.34 123 LEU A O 1
ATOM 1013 N N . ASP A 1 124 ? 15.548 -1.133 -15.423 1.00 65.31 124 ASP A N 1
ATOM 1014 C CA . ASP A 1 124 ? 15.043 -2.133 -14.478 1.00 65.31 124 ASP A CA 1
ATOM 1015 C C . ASP A 1 124 ? 15.604 -1.848 -13.072 1.00 65.31 124 ASP A C 1
ATOM 1017 O O . ASP A 1 124 ? 16.719 -2.250 -12.725 1.00 65.31 124 ASP A O 1
ATOM 1021 N N . GLY A 1 125 ? 14.902 -1.034 -12.286 1.00 72.00 125 GLY A N 1
ATOM 1022 C CA . GLY A 1 125 ? 15.337 -0.639 -10.947 1.00 72.00 125 GLY A CA 1
ATOM 1023 C C . GLY A 1 125 ? 14.185 -0.631 -9.955 1.00 72.00 125 GLY A C 1
ATOM 1024 O O . GLY A 1 125 ? 13.038 -0.405 -10.326 1.00 72.00 125 GLY A O 1
ATOM 1025 N N . ASP A 1 126 ? 14.493 -0.848 -8.680 1.00 82.06 126 ASP A N 1
ATOM 1026 C CA . ASP A 1 126 ? 13.515 -0.826 -7.589 1.00 82.06 126 ASP A CA 1
ATOM 1027 C C . ASP A 1 126 ? 13.938 0.222 -6.558 1.00 82.06 126 ASP A C 1
ATOM 1029 O O . ASP A 1 126 ? 15.111 0.308 -6.179 1.00 82.06 126 ASP A O 1
ATOM 1033 N N . CYS A 1 127 ? 12.981 1.030 -6.113 1.00 87.19 127 CYS A N 1
ATOM 1034 C CA . CYS A 1 127 ? 13.183 2.027 -5.074 1.00 87.19 127 CYS A CA 1
ATOM 1035 C C . CYS A 1 127 ? 12.396 1.626 -3.829 1.00 87.19 127 CYS A C 1
ATOM 1037 O O . CYS A 1 127 ? 11.178 1.474 -3.858 1.00 87.19 127 CYS A O 1
ATOM 1039 N N . PHE A 1 128 ? 13.090 1.535 -2.700 1.00 88.81 128 PHE A N 1
ATOM 1040 C CA . PHE A 1 128 ? 12.481 1.290 -1.399 1.00 88.81 128 PHE A CA 1
ATOM 1041 C C . PHE A 1 128 ? 12.389 2.594 -0.620 1.00 88.81 128 PHE A C 1
ATOM 1043 O O . PHE A 1 128 ? 13.376 3.326 -0.510 1.00 88.81 128 PHE A O 1
ATOM 1050 N N . ILE A 1 129 ? 11.226 2.853 -0.026 1.00 92.88 129 ILE A N 1
ATOM 1051 C CA . ILE A 1 129 ? 11.036 3.972 0.895 1.00 92.88 129 ILE A CA 1
ATOM 1052 C C . ILE A 1 129 ? 11.201 3.476 2.326 1.00 92.88 129 ILE A C 1
ATOM 1054 O O . ILE A 1 129 ? 10.532 2.544 2.761 1.00 92.88 129 ILE A O 1
ATOM 1058 N N . THR A 1 130 ? 12.097 4.121 3.066 1.00 93.12 130 THR A N 1
ATOM 1059 C CA . THR A 1 130 ? 12.204 4.003 4.520 1.00 93.12 130 THR A CA 1
ATOM 1060 C C . THR A 1 130 ? 11.726 5.299 5.155 1.00 93.12 130 THR A C 1
ATOM 1062 O O . THR A 1 130 ? 12.114 6.388 4.728 1.00 93.12 130 THR A O 1
ATOM 1065 N N . THR A 1 131 ? 10.905 5.185 6.191 1.00 95.12 131 THR A N 1
ATOM 1066 C CA . THR A 1 131 ? 10.348 6.323 6.924 1.00 95.12 131 THR A CA 1
ATOM 1067 C C . THR A 1 131 ? 10.983 6.464 8.298 1.00 95.12 131 THR A C 1
ATOM 1069 O O . THR A 1 131 ? 11.565 5.528 8.854 1.00 95.12 131 THR A O 1
ATOM 1072 N N . HIS A 1 132 ? 10.911 7.673 8.852 1.00 94.75 132 HIS A N 1
ATOM 1073 C CA . HIS A 1 132 ? 11.404 7.935 10.195 1.00 94.75 132 HIS A CA 1
ATOM 1074 C C . HIS A 1 132 ? 10.311 7.663 11.249 1.00 94.75 132 HIS A C 1
ATOM 1076 O O . HIS A 1 132 ? 9.212 8.218 11.140 1.00 94.75 132 HIS A O 1
ATOM 1082 N N . PRO A 1 133 ? 10.611 6.931 12.343 1.00 96.00 133 PRO A N 1
ATOM 1083 C CA . PRO A 1 133 ? 9.597 6.515 13.317 1.00 96.00 133 PRO A CA 1
ATOM 1084 C C . PRO A 1 133 ? 8.802 7.650 13.973 1.00 96.00 133 PRO A C 1
ATOM 1086 O O . PRO A 1 133 ? 7.666 7.465 14.384 1.00 96.00 133 PRO A O 1
ATOM 1089 N N . ARG A 1 134 ? 9.404 8.840 14.107 1.00 95.31 134 ARG A N 1
ATOM 1090 C CA . ARG A 1 134 ? 8.775 10.007 14.762 1.00 95.31 134 ARG A CA 1
ATOM 1091 C C . ARG A 1 134 ? 8.441 11.166 13.832 1.00 95.31 134 ARG A C 1
ATOM 1093 O O . ARG A 1 134 ? 7.746 12.081 14.249 1.00 95.31 134 ARG A O 1
ATOM 1100 N N . ASN A 1 135 ? 9.006 11.183 12.631 1.00 94.56 135 ASN A N 1
ATOM 1101 C CA . ASN A 1 135 ? 8.838 12.296 11.701 1.00 94.56 135 ASN A CA 1
ATOM 1102 C C . ASN A 1 135 ? 8.405 11.699 10.377 1.00 94.56 135 ASN A C 1
ATOM 1104 O O . ASN A 1 135 ? 9.246 11.352 9.555 1.00 94.56 135 ASN A O 1
ATOM 1108 N N . LYS A 1 136 ? 7.096 11.542 10.216 1.00 92.12 136 LYS A N 1
ATOM 1109 C CA . LYS A 1 136 ? 6.540 10.905 9.032 1.00 92.12 136 LYS A CA 1
ATOM 1110 C C . LYS A 1 136 ? 6.957 11.637 7.752 1.00 92.12 136 LYS A C 1
ATOM 1112 O O . LYS A 1 136 ? 7.218 11.000 6.747 1.00 92.12 136 LYS A O 1
ATOM 1117 N N . GLU A 1 137 ? 7.143 12.948 7.778 1.00 93.50 137 GLU A N 1
ATOM 1118 C CA . GLU A 1 137 ? 7.506 13.691 6.568 1.00 93.50 137 GLU A CA 1
ATOM 1119 C C . GLU A 1 137 ? 8.918 13.354 6.041 1.00 93.50 137 GLU A C 1
ATOM 1121 O O . GLU A 1 137 ? 9.209 13.534 4.861 1.00 93.50 137 GLU A O 1
ATOM 1126 N N . LEU A 1 138 ? 9.792 12.789 6.883 1.00 94.88 138 LEU A N 1
ATOM 1127 C CA . LEU A 1 138 ? 11.131 12.371 6.474 1.00 94.88 138 LEU A CA 1
ATOM 1128 C C . LEU A 1 138 ? 11.101 11.017 5.749 1.00 94.88 138 LEU A C 1
ATOM 1130 O O . LEU A 1 138 ? 10.850 9.974 6.362 1.00 94.88 138 LEU A O 1
ATOM 1134 N N . LEU A 1 139 ? 11.451 11.038 4.463 1.00 95.44 139 LEU A N 1
ATOM 1135 C CA . LEU A 1 139 ? 11.555 9.869 3.594 1.00 95.44 139 LEU A CA 1
ATOM 1136 C C . LEU A 1 139 ? 13.002 9.660 3.142 1.00 95.44 139 LEU A C 1
ATOM 1138 O O . LEU A 1 139 ? 13.655 10.585 2.655 1.00 95.44 139 LEU A O 1
ATOM 1142 N N . ILE A 1 140 ? 13.483 8.423 3.249 1.00 94.06 140 ILE A N 1
ATOM 1143 C CA . ILE A 1 140 ? 14.726 7.968 2.625 1.00 94.06 140 ILE A CA 1
ATOM 1144 C C . ILE A 1 140 ? 14.340 7.023 1.495 1.00 94.06 140 ILE A C 1
ATOM 1146 O O . ILE A 1 140 ? 13.797 5.951 1.754 1.00 94.06 140 ILE A O 1
ATOM 1150 N N . ALA A 1 141 ? 14.635 7.402 0.256 1.00 92.44 141 ALA A N 1
ATOM 1151 C CA . ALA A 1 141 ? 14.506 6.502 -0.880 1.00 92.44 141 ALA A CA 1
ATOM 1152 C C . ALA A 1 141 ? 15.860 5.856 -1.178 1.00 92.44 141 ALA A C 1
ATOM 1154 O O . ALA A 1 141 ? 16.866 6.553 -1.309 1.00 92.44 141 ALA A O 1
ATOM 1155 N N . ASN A 1 142 ? 15.886 4.532 -1.279 1.00 89.19 142 ASN A N 1
ATOM 1156 C CA . ASN A 1 142 ? 17.049 3.770 -1.715 1.00 89.19 142 ASN A CA 1
ATOM 1157 C C . ASN A 1 142 ? 16.702 3.059 -3.020 1.00 89.19 142 ASN A C 1
ATOM 1159 O O . ASN A 1 142 ? 15.862 2.160 -3.021 1.00 89.19 142 ASN A O 1
ATOM 1163 N N . CYS A 1 143 ? 17.321 3.502 -4.106 1.00 87.25 143 CYS A N 1
ATOM 1164 C CA . CYS A 1 143 ? 17.053 3.039 -5.455 1.00 87.25 143 CYS A CA 1
ATOM 1165 C C . CYS A 1 143 ? 18.219 2.201 -5.960 1.00 87.25 143 CYS A C 1
ATOM 1167 O O . CYS A 1 143 ? 19.345 2.692 -6.042 1.00 87.25 143 CYS A O 1
ATOM 1169 N N . TYR A 1 144 ? 17.925 0.958 -6.310 1.00 80.12 144 TYR A N 1
ATOM 1170 C CA . TYR A 1 144 ? 18.856 0.009 -6.905 1.00 80.12 144 TYR A CA 1
ATOM 1171 C C . TYR A 1 144 ? 18.624 -0.038 -8.412 1.00 80.12 144 TYR A C 1
ATOM 1173 O O . TYR A 1 144 ? 17.486 0.109 -8.866 1.00 80.12 144 TYR A O 1
ATOM 1181 N N . SER A 1 145 ? 19.678 -0.262 -9.191 1.00 73.19 145 SER A N 1
ATOM 1182 C CA . SER A 1 145 ? 19.538 -0.559 -10.616 1.00 73.19 145 SER A CA 1
ATOM 1183 C C . SER A 1 145 ? 20.384 -1.738 -11.029 1.00 73.19 145 SER A C 1
ATOM 1185 O O . SER A 1 145 ? 21.502 -1.929 -10.558 1.00 73.19 145 SER A O 1
ATOM 1187 N N . TYR A 1 146 ? 19.862 -2.517 -11.966 1.00 66.12 146 TYR A N 1
ATOM 1188 C CA . TYR A 1 146 ? 20.658 -3.527 -12.634 1.00 66.12 146 TYR A CA 1
ATOM 1189 C C . TYR A 1 146 ? 21.334 -2.891 -13.846 1.00 66.12 146 TYR A C 1
ATOM 1191 O O . TYR A 1 146 ? 20.678 -2.532 -14.821 1.00 66.12 146 TYR A O 1
ATOM 1199 N N . MET A 1 147 ? 22.659 -2.752 -13.800 1.00 60.78 147 MET A N 1
ATOM 1200 C CA . MET A 1 147 ? 23.438 -2.481 -15.007 1.00 60.78 147 MET A CA 1
ATOM 1201 C C . MET A 1 147 ? 24.015 -3.793 -15.537 1.00 60.78 147 MET A C 1
ATOM 1203 O O . MET A 1 147 ? 24.714 -4.505 -14.812 1.00 60.78 147 MET A O 1
ATOM 1207 N N . ILE A 1 148 ? 23.747 -4.093 -16.809 1.00 57.53 148 ILE A N 1
ATOM 1208 C CA . ILE A 1 148 ? 24.428 -5.156 -17.553 1.00 57.53 148 ILE A CA 1
ATOM 1209 C C . ILE A 1 148 ? 25.583 -4.497 -18.318 1.00 57.53 148 ILE A C 1
ATOM 1211 O O . ILE A 1 148 ? 25.382 -3.969 -19.408 1.00 57.53 148 ILE A O 1
ATOM 1215 N N . ASP A 1 149 ? 26.788 -4.506 -17.751 1.00 55.28 149 ASP A N 1
ATOM 1216 C CA . ASP A 1 149 ? 28.027 -4.319 -18.523 1.00 55.28 149 ASP A CA 1
ATOM 1217 C C . ASP A 1 149 ? 28.698 -5.689 -18.689 1.00 55.28 149 ASP A C 1
ATOM 1219 O O . ASP A 1 149 ? 28.539 -6.544 -17.821 1.00 55.28 149 ASP A O 1
ATOM 1223 N N . ALA A 1 150 ? 29.397 -5.907 -19.805 1.00 57.72 150 ALA A N 1
ATOM 1224 C CA . ALA A 1 150 ? 29.918 -7.182 -20.311 1.00 57.72 150 ALA A CA 1
ATOM 1225 C C . ALA A 1 150 ? 30.515 -8.116 -19.227 1.00 57.72 150 ALA A C 1
ATOM 1227 O O . ALA A 1 150 ? 31.717 -8.101 -18.971 1.00 57.72 150 ALA A O 1
ATOM 1228 N N . ASP A 1 151 ? 29.660 -8.958 -18.633 1.00 58.16 151 ASP A N 1
ATOM 1229 C CA . ASP A 1 151 ? 29.929 -9.939 -17.565 1.00 58.16 151 ASP A CA 1
ATOM 1230 C C . ASP A 1 151 ? 30.110 -9.401 -16.125 1.00 58.16 151 ASP A C 1
ATOM 1232 O O . ASP A 1 151 ? 30.499 -10.152 -15.228 1.00 58.16 151 ASP A O 1
ATOM 1236 N N . VAL A 1 152 ? 29.768 -8.138 -15.839 1.00 54.69 152 VAL A N 1
ATOM 1237 C CA . VAL A 1 152 ? 29.784 -7.576 -14.475 1.00 54.69 152 VAL A CA 1
ATOM 1238 C C . VAL A 1 152 ? 28.411 -7.022 -14.099 1.00 54.69 152 VAL A C 1
ATOM 1240 O O . VAL A 1 152 ? 28.040 -5.919 -14.496 1.00 54.69 152 VAL A O 1
ATOM 1243 N N . LEU A 1 153 ? 27.689 -7.757 -13.248 1.00 54.16 153 LEU A N 1
ATOM 1244 C CA . LEU A 1 153 ? 26.540 -7.219 -12.517 1.00 54.16 153 LEU A CA 1
ATOM 1245 C C . LEU A 1 153 ? 27.035 -6.124 -11.568 1.00 54.16 153 LEU A C 1
ATOM 1247 O O . LEU A 1 153 ? 27.722 -6.396 -10.580 1.00 54.16 153 LEU A O 1
ATOM 1251 N N . TYR A 1 154 ? 26.694 -4.878 -11.876 1.00 57.12 154 TYR A N 1
ATOM 1252 C CA . TYR A 1 154 ? 26.891 -3.758 -10.969 1.00 57.12 154 TYR A CA 1
ATOM 1253 C C . TYR A 1 154 ? 25.528 -3.256 -10.503 1.00 57.12 154 TYR A C 1
ATOM 1255 O O . TYR A 1 154 ? 24.640 -3.041 -11.323 1.00 57.12 154 TYR A O 1
ATOM 1263 N N . ASP A 1 155 ? 25.400 -3.064 -9.192 1.00 62.41 155 ASP A N 1
ATOM 1264 C CA . ASP A 1 155 ? 24.215 -2.510 -8.539 1.00 62.41 155 ASP A CA 1
ATOM 1265 C C . ASP A 1 155 ? 24.568 -1.126 -7.959 1.00 62.41 155 ASP A C 1
ATOM 1267 O O . ASP A 1 155 ? 25.072 -1.028 -6.826 1.00 62.41 155 ASP A O 1
ATOM 1271 N N . PRO A 1 156 ? 24.438 -0.033 -8.742 1.00 67.62 156 PRO A N 1
ATOM 1272 C CA . PRO A 1 156 ? 24.503 1.304 -8.186 1.00 67.62 156 PRO A CA 1
ATOM 1273 C C . PRO A 1 156 ? 23.282 1.513 -7.292 1.00 67.62 156 PRO A C 1
ATOM 1275 O O . PRO A 1 156 ? 22.170 1.696 -7.772 1.00 67.62 156 PRO A O 1
ATOM 1278 N N . SER A 1 157 ? 23.508 1.578 -5.983 1.00 77.88 157 SER A N 1
ATOM 1279 C CA . SER A 1 157 ? 22.508 2.113 -5.063 1.00 77.88 157 SER A CA 1
ATOM 1280 C C . SER A 1 157 ? 22.619 3.637 -5.013 1.00 77.88 157 SER A C 1
ATOM 1282 O O . SER A 1 157 ? 23.674 4.169 -4.639 1.00 77.88 157 SER A O 1
ATOM 1284 N N . GLU A 1 158 ? 21.539 4.341 -5.324 1.00 85.62 158 GLU A N 1
ATOM 1285 C CA . GLU A 1 158 ? 21.408 5.779 -5.113 1.00 85.62 158 GLU A CA 1
ATOM 1286 C C . GLU A 1 158 ? 20.471 6.048 -3.935 1.00 85.62 158 GLU A C 1
ATOM 1288 O O . GLU A 1 158 ? 19.395 5.464 -3.835 1.00 85.62 158 GLU A O 1
ATOM 1293 N N . ILE A 1 159 ? 20.886 6.933 -3.027 1.00 89.38 159 ILE A N 1
ATOM 1294 C CA . ILE A 1 159 ? 20.095 7.282 -1.845 1.00 89.38 159 ILE A CA 1
ATOM 1295 C C . ILE A 1 159 ? 19.629 8.723 -1.971 1.00 89.38 159 ILE A C 1
ATOM 1297 O O . ILE A 1 159 ? 20.434 9.618 -2.236 1.00 89.38 159 ILE A O 1
ATOM 1301 N N . TYR A 1 160 ? 18.346 8.943 -1.721 1.00 92.31 160 TYR A N 1
ATOM 1302 C CA . TYR A 1 160 ? 17.713 10.249 -1.726 1.00 92.31 160 TYR A CA 1
ATOM 1303 C C . TYR A 1 160 ? 17.038 10.525 -0.386 1.00 92.31 160 TYR A C 1
ATOM 1305 O O . TYR A 1 160 ? 16.508 9.618 0.254 1.00 92.31 160 TYR A O 1
ATOM 1313 N N . LEU A 1 161 ? 17.035 11.791 0.022 1.00 94.00 161 LEU A N 1
ATOM 1314 C CA . LEU A 1 161 ? 16.344 12.276 1.213 1.00 94.00 161 LEU A CA 1
ATOM 1315 C C . LEU A 1 161 ? 15.264 13.283 0.814 1.00 94.00 161 LEU A C 1
ATOM 1317 O O . LEU A 1 161 ? 15.529 14.174 0.009 1.00 94.00 161 LEU A O 1
ATOM 1321 N N . SER A 1 162 ? 14.082 13.184 1.412 1.00 94.56 162 SER A N 1
ATOM 1322 C CA . SER A 1 162 ? 13.023 14.186 1.282 1.00 94.56 162 SER A CA 1
ATOM 1323 C C . SER A 1 162 ? 12.347 14.451 2.627 1.00 94.56 162 SER A C 1
ATOM 1325 O O . SER A 1 162 ? 12.324 13.566 3.479 1.00 94.56 162 SER A O 1
ATOM 1327 N N . ASN A 1 163 ? 11.828 15.665 2.825 1.00 90.50 163 ASN A N 1
ATOM 1328 C CA . ASN A 1 163 ? 11.117 16.076 4.042 1.00 90.50 163 ASN A CA 1
ATOM 1329 C C . ASN A 1 163 ? 9.603 16.244 3.828 1.00 90.50 163 ASN A C 1
ATOM 1331 O O . ASN A 1 163 ? 8.942 16.776 4.703 1.00 90.50 163 ASN A O 1
ATOM 1335 N N . ASP A 1 164 ? 9.078 15.871 2.666 1.00 84.38 164 ASP A N 1
ATOM 1336 C CA . ASP A 1 164 ? 7.647 15.906 2.310 1.00 84.38 164 ASP A CA 1
ATOM 1337 C C . ASP A 1 164 ? 7.342 15.074 1.042 1.00 84.38 164 ASP A C 1
ATOM 1339 O O . ASP A 1 164 ? 6.229 15.085 0.512 1.00 84.38 164 ASP A O 1
ATOM 1343 N N . GLY A 1 165 ? 8.337 14.347 0.524 1.00 84.44 165 GLY A N 1
ATOM 1344 C CA . GLY A 1 165 ? 8.282 13.682 -0.774 1.00 84.44 165 GLY A CA 1
ATOM 1345 C C . GLY A 1 165 ? 8.635 14.580 -1.963 1.00 84.44 165 GLY A C 1
ATOM 1346 O O . GLY A 1 165 ? 8.726 14.060 -3.074 1.00 84.44 165 GLY A O 1
ATOM 1347 N N . ASN A 1 166 ? 8.863 15.890 -1.782 1.00 83.81 166 ASN A N 1
ATOM 1348 C CA . ASN A 1 166 ? 9.235 16.780 -2.879 1.00 83.81 166 ASN A CA 1
ATOM 1349 C C . ASN A 1 166 ? 10.033 18.044 -2.452 1.00 83.81 166 ASN A C 1
ATOM 1351 O O . ASN A 1 166 ? 9.457 18.986 -1.919 1.00 83.81 166 ASN A O 1
ATOM 1355 N N . PRO A 1 167 ? 11.322 18.184 -2.820 1.00 89.94 167 PRO A N 1
ATOM 1356 C CA . PRO A 1 167 ? 12.084 17.313 -3.707 1.00 89.94 167 PRO A CA 1
ATOM 1357 C C . PRO A 1 167 ? 12.728 16.143 -2.960 1.00 89.94 167 PRO A C 1
ATOM 1359 O O . PRO A 1 167 ? 12.938 16.172 -1.746 1.00 89.94 167 PRO A O 1
ATOM 1362 N N . PHE A 1 168 ? 13.115 15.125 -3.720 1.00 92.38 168 PHE A N 1
ATOM 1363 C CA . PHE A 1 168 ? 14.091 14.129 -3.290 1.00 92.38 168 PHE A CA 1
ATOM 1364 C C . PHE A 1 168 ? 15.500 14.625 -3.631 1.00 92.38 168 PHE A C 1
ATOM 1366 O O . PHE A 1 168 ? 15.831 14.857 -4.793 1.00 92.38 168 PHE A O 1
ATOM 1373 N N . LEU A 1 169 ? 16.347 14.789 -2.616 1.00 92.12 169 LEU A N 1
ATOM 1374 C CA . LEU A 1 169 ? 17.726 15.252 -2.755 1.00 92.12 169 LEU A CA 1
ATOM 1375 C C . LEU A 1 169 ? 18.690 14.070 -2.704 1.00 92.12 169 LEU A C 1
ATOM 1377 O O . LEU A 1 169 ? 18.736 13.348 -1.708 1.00 92.12 169 LEU A O 1
ATOM 1381 N N . LYS A 1 170 ? 19.498 13.899 -3.753 1.00 90.00 170 LYS A N 1
ATOM 1382 C CA . LYS A 1 170 ? 20.517 12.846 -3.815 1.00 90.00 170 LYS A CA 1
ATOM 1383 C C . LYS A 1 170 ? 21.588 13.052 -2.743 1.00 90.00 170 LYS A C 1
ATOM 1385 O O . LYS A 1 170 ? 22.226 14.104 -2.682 1.00 90.00 170 LYS A O 1
ATOM 1390 N N . LEU A 1 171 ? 21.834 12.028 -1.931 1.00 87.75 171 LEU A N 1
ATOM 1391 C CA . LEU A 1 171 ? 22.929 12.000 -0.969 1.00 87.75 171 LEU A CA 1
ATOM 1392 C C . LEU A 1 171 ? 24.225 11.572 -1.667 1.00 87.75 171 LEU A C 1
ATOM 1394 O O . LEU A 1 171 ? 24.380 10.430 -2.098 1.00 87.75 171 LEU A O 1
ATOM 1398 N N . ASN A 1 172 ? 25.195 12.484 -1.744 1.00 82.31 172 ASN A N 1
ATOM 1399 C CA . ASN A 1 172 ? 26.529 12.178 -2.259 1.00 82.31 172 ASN A CA 1
ATOM 1400 C C . ASN A 1 172 ? 27.362 11.479 -1.177 1.00 82.31 172 ASN A C 1
ATOM 1402 O O . ASN A 1 172 ? 27.952 12.130 -0.314 1.00 82.31 172 ASN A O 1
ATOM 1406 N N . LEU A 1 173 ? 27.411 10.147 -1.214 1.00 71.50 173 LEU A N 1
ATOM 1407 C CA . LEU A 1 173 ? 28.233 9.374 -0.285 1.00 71.50 173 LEU A CA 1
ATOM 1408 C C . LEU A 1 173 ? 29.718 9.417 -0.703 1.00 71.50 173 LEU A C 1
ATOM 1410 O O . LEU A 1 173 ? 30.033 9.145 -1.863 1.00 71.50 173 LEU A O 1
ATOM 1414 N N . PRO A 1 174 ? 30.657 9.698 0.221 1.00 65.50 174 PRO A N 1
ATOM 1415 C CA . PRO A 1 174 ? 32.078 9.849 -0.109 1.00 65.50 174 PRO A CA 1
ATOM 1416 C C . PRO A 1 174 ? 32.793 8.537 -0.484 1.00 65.50 174 PRO A C 1
ATOM 1418 O O . PRO A 1 174 ? 33.915 8.573 -0.985 1.00 65.50 174 PRO A O 1
ATOM 1421 N N . TRP A 1 175 ? 32.167 7.374 -0.279 1.00 63.84 175 TRP A N 1
ATOM 1422 C CA . TRP A 1 175 ? 32.775 6.062 -0.512 1.00 63.84 175 TRP A CA 1
ATOM 1423 C C . TRP A 1 175 ? 32.141 5.388 -1.738 1.00 63.84 175 TRP A C 1
ATOM 1425 O O . TRP A 1 175 ? 31.029 4.869 -1.656 1.00 63.84 175 TRP A O 1
ATOM 1435 N N . LYS A 1 176 ? 32.840 5.346 -2.881 1.00 56.00 176 LYS A N 1
ATOM 1436 C CA . LYS A 1 176 ? 32.444 4.459 -3.991 1.00 56.00 176 LYS A CA 1
ATOM 1437 C C . LYS A 1 176 ? 32.736 3.009 -3.588 1.00 56.00 176 LYS A C 1
ATOM 1439 O O . LYS A 1 176 ? 33.873 2.698 -3.228 1.00 56.00 176 LYS A O 1
ATOM 1444 N N . ARG A 1 177 ? 31.730 2.124 -3.626 1.00 57.91 177 ARG A N 1
ATOM 1445 C CA . ARG A 1 177 ? 31.920 0.684 -3.364 1.00 57.91 177 ARG A CA 1
ATOM 1446 C C . ARG A 1 177 ? 32.975 0.119 -4.327 1.00 57.91 177 ARG A C 1
ATOM 1448 O O . ARG A 1 177 ? 33.004 0.481 -5.503 1.00 57.91 177 ARG A O 1
ATOM 1455 N N . LYS A 1 178 ? 33.854 -0.761 -3.833 1.00 54.16 178 LYS A N 1
ATOM 1456 C CA . LYS A 1 178 ? 34.803 -1.493 -4.689 1.00 54.16 178 LYS A CA 1
ATOM 1457 C C . LYS A 1 178 ? 34.010 -2.416 -5.621 1.00 54.16 178 LYS A C 1
ATOM 1459 O O . LYS A 1 178 ? 33.179 -3.182 -5.140 1.00 54.16 178 LYS A O 1
ATOM 1464 N N . LYS A 1 179 ? 34.282 -2.352 -6.930 1.00 54.22 179 LYS A N 1
ATOM 1465 C CA . LYS A 1 179 ? 33.788 -3.336 -7.905 1.00 54.22 179 LYS A CA 1
ATOM 1466 C C . LYS A 1 179 ? 34.178 -4.731 -7.413 1.00 54.22 179 LYS A C 1
ATOM 1468 O O . LYS A 1 179 ? 35.356 -4.967 -7.149 1.00 54.22 179 LYS A O 1
ATOM 1473 N N . THR A 1 180 ? 33.200 -5.612 -7.238 1.00 51.50 180 THR A N 1
ATOM 1474 C CA . THR A 1 180 ? 33.465 -7.019 -6.923 1.00 51.50 180 THR A CA 1
ATOM 1475 C C . THR A 1 180 ? 33.430 -7.765 -8.247 1.00 51.50 180 THR A C 1
ATOM 1477 O O . THR A 1 180 ? 32.366 -7.908 -8.836 1.00 51.50 180 THR A O 1
ATOM 1480 N N . THR A 1 181 ? 34.599 -8.132 -8.766 1.00 47.88 181 THR A N 1
ATOM 1481 C CA . THR A 1 181 ? 34.702 -9.071 -9.889 1.00 47.88 181 THR A CA 1
ATOM 1482 C C . THR A 1 181 ? 34.411 -10.465 -9.336 1.00 47.88 181 THR A C 1
ATOM 1484 O O . THR A 1 181 ? 34.992 -10.819 -8.307 1.00 47.88 181 THR A O 1
ATOM 1487 N N . ILE A 1 182 ? 33.492 -11.202 -9.963 1.00 54.84 182 ILE A N 1
ATOM 1488 C CA . ILE A 1 182 ? 33.262 -12.628 -9.675 1.00 54.84 182 ILE A CA 1
ATOM 1489 C C . ILE A 1 182 ? 34.412 -13.441 -10.271 1.00 54.84 182 ILE A C 1
ATOM 1491 O O . ILE A 1 182 ? 34.822 -13.114 -11.407 1.00 54.84 182 ILE A O 1
#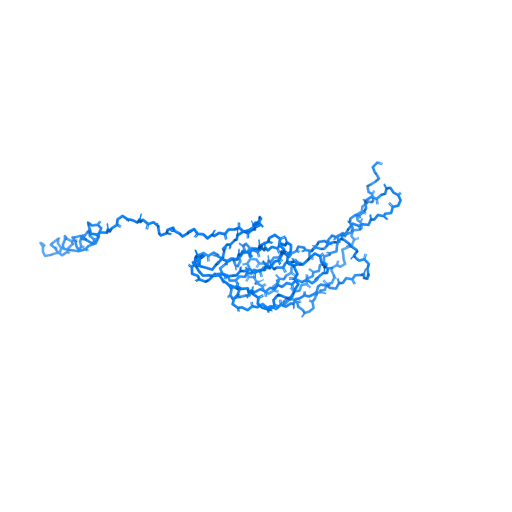

Radius of gyration: 24.16 Å; Cα contacts (8 Å, |Δi|>4): 310; chains: 1; bounding box: 59×33×77 Å

Foldseek 3Di:
DVVVVVVVVVVCVVCVCVVVDDDDDDDDDDDDAPADWDKDFQPPALWIWIQGPQQWIWIDRHVPPDIDTQPQDPARFPDKDQQPQLRNAWIKTDHQPPPKIWMTRGSSPDIDIAHADDPPDQPGKDWDWHADNPQRQKIKIWMWGFDDDPQFTDIDIWIWIGRHRPPTHTDDDPDDDDRDRD

InterPro domains:
  IPR015943 WD40/YVTN repeat-like-containing domain superfamily [G3DSA:2.130.10.10] (26-166)
  IPR031778 Sortilin, N-terminal [PF15902] (57-165)

Nearest PDB structures (foldseek):
  8jxb-assembly1_B  TM=6.006E-01  e=8.739E-03  Rattus norvegicus
  8jxd-assembly1_A-2  TM=5.855E-01  e=7.541E-02  Rattus norvegicus
  6zvj-assembly1_I  TM=4.918E-01  e=3.598E-01  Homo sapiens
  6w3g-assembly1_A  TM=5.188E-01  e=4.290E+00  synthetic construct
  2bng-assembly1_B  TM=3.695E-01  e=7.759E+00  Mycobacterium tuberculosis H37Rv